Protein AF-A0AAN6K713-F1 (afdb_monomer_lite)

Structure (mmCIF, N/CA/C/O backbone):
data_AF-A0AAN6K713-F1
#
_entry.id   AF-A0AAN6K713-F1
#
loop_
_atom_site.group_PDB
_atom_site.id
_atom_site.type_symbol
_atom_site.label_atom_id
_atom_site.label_alt_id
_atom_site.label_comp_id
_atom_site.label_asym_id
_atom_site.label_entity_id
_atom_site.label_seq_id
_atom_site.pdbx_PDB_ins_code
_atom_site.Cartn_x
_atom_site.Cartn_y
_atom_site.Cartn_z
_atom_site.occupancy
_atom_site.B_iso_or_equiv
_atom_site.auth_seq_id
_atom_site.auth_comp_id
_atom_site.auth_asym_id
_atom_site.auth_atom_id
_atom_site.pdbx_PDB_model_num
ATOM 1 N N . MET A 1 1 ? -9.086 12.711 4.370 1.00 82.81 1 MET A N 1
ATOM 2 C CA . MET A 1 1 ? -7.730 12.236 4.736 1.00 82.81 1 MET A CA 1
ATOM 3 C C . MET A 1 1 ? -6.838 13.451 4.981 1.00 82.81 1 MET A C 1
ATOM 5 O O . MET A 1 1 ? -7.309 14.563 4.762 1.00 82.81 1 MET A O 1
ATOM 9 N N . GLY A 1 2 ? -5.623 13.275 5.504 1.00 81.38 2 GLY A N 1
ATOM 10 C CA . GLY A 1 2 ? -4.656 14.361 5.709 1.00 81.38 2 GLY A CA 1
ATOM 11 C C . GLY A 1 2 ? -3.769 14.139 6.936 1.00 81.38 2 GLY A C 1
ATOM 12 O O . GLY A 1 2 ? -3.844 13.099 7.585 1.00 81.38 2 GLY A O 1
ATOM 13 N N . ARG A 1 3 ? -2.978 15.147 7.320 1.00 83.62 3 ARG A N 1
ATOM 14 C CA . ARG A 1 3 ? -2.004 15.068 8.438 1.00 83.62 3 ARG A CA 1
ATOM 15 C C . ARG A 1 3 ? -2.607 14.759 9.813 1.00 83.62 3 ARG A C 1
ATOM 17 O O . ARG A 1 3 ? -1.909 14.431 10.761 1.00 83.62 3 ARG A O 1
ATOM 24 N N . ARG A 1 4 ? -3.930 14.884 9.956 1.00 85.12 4 ARG A N 1
ATOM 25 C CA . ARG A 1 4 ? -4.652 14.552 11.196 1.00 85.12 4 ARG A CA 1
ATOM 26 C C . ARG A 1 4 ? -5.069 13.080 11.269 1.00 85.12 4 ARG A C 1
ATOM 28 O O . ARG A 1 4 ? -5.772 12.733 12.214 1.00 85.12 4 ARG A O 1
ATOM 35 N N . GLY A 1 5 ? -4.663 12.248 10.313 1.00 87.75 5 GLY A N 1
ATOM 36 C CA . GLY A 1 5 ? -5.057 10.846 10.197 1.00 87.75 5 GLY A CA 1
ATOM 37 C C . GLY A 1 5 ? -6.202 10.621 9.211 1.00 87.75 5 GLY A C 1
ATOM 38 O O . GLY A 1 5 ? -6.632 11.522 8.480 1.00 87.75 5 GLY A O 1
ATOM 39 N N . ILE A 1 6 ? -6.707 9.391 9.204 1.00 91.19 6 ILE A N 1
ATOM 40 C CA . ILE A 1 6 ? -7.795 8.958 8.330 1.00 91.19 6 ILE A CA 1
ATOM 41 C C . ILE A 1 6 ? -9.109 9.025 9.103 1.00 91.19 6 ILE A C 1
ATOM 43 O O . ILE A 1 6 ? -9.284 8.368 10.124 1.00 91.19 6 ILE A O 1
ATOM 47 N N . GLN A 1 7 ? -10.033 9.850 8.623 1.00 93.56 7 GLN A N 1
ATOM 48 C CA . GLN A 1 7 ? -11.340 10.041 9.245 1.00 93.56 7 GLN A CA 1
ATOM 49 C C . GLN A 1 7 ? -12.351 9.094 8.604 1.00 93.56 7 GLN A C 1
ATOM 51 O O . GLN A 1 7 ? -12.438 9.033 7.378 1.00 93.56 7 GLN A O 1
ATOM 56 N N . PHE A 1 8 ? -13.117 8.394 9.434 1.00 94.69 8 PHE A N 1
ATOM 57 C CA . PHE A 1 8 ? -14.176 7.493 8.998 1.00 94.69 8 PHE A CA 1
ATOM 58 C C . PHE A 1 8 ? -15.534 8.106 9.303 1.00 94.69 8 PHE A C 1
ATOM 60 O O . PHE A 1 8 ? -15.768 8.594 10.411 1.00 94.69 8 PHE A O 1
ATOM 67 N N . TYR A 1 9 ? -16.434 8.035 8.329 1.00 94.62 9 TYR A N 1
ATOM 68 C CA . TYR A 1 9 ? -17.798 8.533 8.437 1.00 94.62 9 TYR A CA 1
ATOM 69 C C . TYR A 1 9 ? -18.779 7.459 7.993 1.00 94.62 9 TYR A C 1
ATOM 71 O O . TYR A 1 9 ? -18.493 6.687 7.076 1.00 94.62 9 TYR A O 1
ATOM 79 N N . ASP A 1 10 ? -19.941 7.420 8.632 1.00 94.00 10 ASP A N 1
ATOM 80 C CA . ASP A 1 10 ? -21.050 6.618 8.143 1.00 94.00 10 ASP A CA 1
ATOM 81 C C . ASP A 1 10 ? -21.662 7.281 6.904 1.00 94.00 10 ASP A C 1
ATOM 83 O O . ASP A 1 10 ? -22.006 8.462 6.914 1.00 94.00 10 ASP A O 1
ATOM 87 N N . THR A 1 11 ? -21.805 6.523 5.820 1.00 93.06 11 THR A N 1
ATOM 88 C CA . THR A 1 11 ? -22.299 7.070 4.546 1.00 93.06 11 THR A CA 1
ATOM 89 C C . THR A 1 11 ? -23.770 7.490 4.581 1.00 93.06 11 THR A C 1
ATOM 91 O O . THR A 1 11 ? -24.168 8.333 3.784 1.00 93.06 11 THR A O 1
ATOM 94 N N . GLN A 1 12 ? -24.585 6.910 5.469 1.00 95.88 12 GLN A N 1
ATOM 95 C CA . GLN A 1 12 ? -26.018 7.199 5.548 1.00 95.88 12 GLN A CA 1
ATOM 96 C C . GLN A 1 12 ? -26.297 8.365 6.495 1.00 95.88 12 GLN A C 1
ATOM 98 O O . GLN A 1 12 ? -27.067 9.260 6.153 1.00 95.88 12 GLN A O 1
ATOM 103 N N . SER A 1 13 ? -25.680 8.367 7.678 1.00 96.31 13 SER A N 1
ATOM 104 C CA . SER A 1 13 ? -25.909 9.389 8.703 1.00 96.31 13 SER A CA 1
ATOM 105 C C . SER A 1 13 ? -24.940 10.568 8.622 1.00 96.31 13 SER A C 1
ATOM 107 O O . SER A 1 13 ? -25.215 11.617 9.199 1.00 96.31 13 SER A O 1
ATOM 109 N N . SER A 1 14 ? -23.818 10.423 7.907 1.00 95.12 14 SER A N 1
ATOM 110 C CA . SER A 1 14 ? -22.684 11.362 7.933 1.00 95.12 14 SER A CA 1
ATOM 111 C C . SER A 1 14 ? -22.054 11.541 9.322 1.00 95.12 14 SER A C 1
ATOM 113 O O . SER A 1 14 ? -21.305 12.492 9.550 1.00 95.12 14 SER A O 1
ATOM 115 N N . GLU A 1 15 ? -22.331 10.640 10.269 1.00 97.12 15 GLU A N 1
ATOM 116 C CA . GLU A 1 15 ? -21.725 10.689 11.597 1.00 97.12 15 GLU A CA 1
ATOM 117 C C . GLU A 1 15 ? -20.261 10.252 11.553 1.00 97.12 15 GLU A C 1
ATOM 119 O O . GLU A 1 15 ? -19.880 9.322 10.841 1.00 97.12 15 GLU A O 1
ATOM 124 N N . SER A 1 16 ? -19.429 10.926 12.347 1.00 95.81 16 SER A N 1
ATOM 125 C CA . SER A 1 16 ? -18.024 10.562 12.517 1.00 95.81 16 SER A CA 1
ATOM 126 C C . SER A 1 16 ? -17.915 9.259 13.307 1.00 95.81 16 SER A C 1
ATOM 128 O O . SER A 1 16 ? -18.217 9.232 14.498 1.00 95.81 16 SER A O 1
ATOM 130 N N . LEU A 1 17 ? -17.396 8.211 12.671 1.00 95.38 17 LEU A N 1
ATOM 131 C CA . LEU A 1 17 ? -17.105 6.921 13.303 1.00 95.38 17 LEU A CA 1
ATOM 132 C C . LEU A 1 17 ? -15.792 6.946 14.095 1.00 95.38 17 LEU A C 1
ATOM 134 O O . LEU A 1 17 ? -15.606 6.149 15.010 1.00 95.38 17 LEU A O 1
ATOM 138 N N . GLY A 1 18 ? -14.885 7.864 13.755 1.00 95.06 18 GLY A N 1
ATOM 139 C CA . GLY A 1 18 ? -13.625 8.059 14.462 1.00 95.06 18 GLY A CA 1
ATOM 140 C C . GLY A 1 18 ? -12.486 8.463 13.535 1.00 95.06 18 GLY A C 1
ATOM 141 O O . GLY A 1 18 ? -12.680 8.738 12.348 1.00 95.06 18 GLY A O 1
ATOM 142 N N . ILE A 1 19 ? -11.282 8.517 14.102 1.00 93.19 19 ILE A N 1
ATOM 143 C CA . ILE A 1 19 ? -10.062 8.854 13.374 1.00 93.19 19 ILE A CA 1
ATOM 144 C C . ILE A 1 19 ? -9.049 7.750 13.617 1.00 93.19 19 ILE A C 1
ATOM 146 O O . ILE A 1 19 ? -8.644 7.521 14.755 1.00 93.19 19 ILE A O 1
ATOM 150 N N . LEU A 1 20 ? -8.621 7.111 12.540 1.00 91.62 20 LEU A N 1
ATOM 151 C CA . LEU A 1 20 ? -7.523 6.172 12.560 1.00 91.62 20 LEU A CA 1
ATOM 152 C C . LEU A 1 20 ? -6.210 6.940 12.377 1.00 91.62 20 LEU A C 1
ATOM 154 O O . LEU A 1 20 ? -6.060 7.754 11.459 1.00 91.62 20 LEU A O 1
ATOM 158 N N . LYS A 1 21 ? -5.259 6.687 13.273 1.00 88.31 21 LYS A N 1
ATOM 159 C CA . LYS A 1 21 ? -3.918 7.264 13.238 1.00 88.31 21 LYS A CA 1
ATOM 160 C C . LYS A 1 21 ? -2.912 6.153 13.494 1.00 88.31 21 LYS A C 1
ATOM 162 O O . LYS A 1 21 ? -2.987 5.554 14.562 1.00 88.31 21 LYS A O 1
ATOM 167 N N . PRO A 1 22 ? -1.978 5.901 12.570 1.00 86.12 22 PRO A N 1
ATOM 168 C CA . PRO A 1 22 ? -0.873 4.999 12.853 1.00 86.12 22 PRO A CA 1
ATOM 169 C C . PRO A 1 22 ? -0.053 5.560 14.018 1.00 86.12 22 P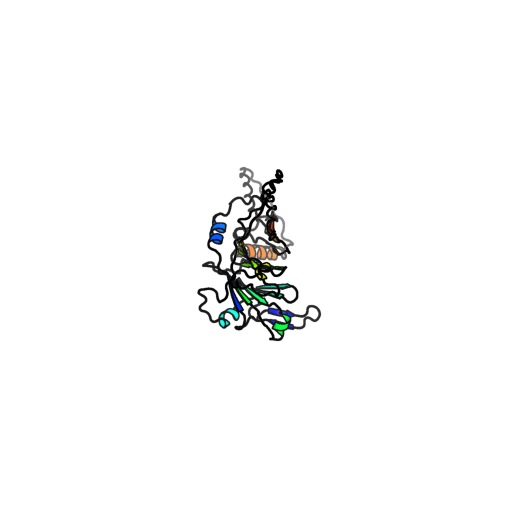RO A C 1
ATOM 171 O O . PRO A 1 22 ? 0.453 6.680 13.934 1.00 86.12 22 PRO A O 1
ATOM 174 N N . GLY A 1 23 ? 0.001 4.825 15.126 1.00 83.31 23 GLY A N 1
ATOM 175 C CA . GLY A 1 23 ? 0.790 5.182 16.299 1.00 83.31 23 GLY A CA 1
ATOM 176 C C . GLY A 1 23 ? 2.146 4.476 16.341 1.00 83.31 23 GLY A C 1
ATOM 177 O O . GLY A 1 23 ? 2.533 3.744 15.430 1.00 83.31 23 GLY A O 1
ATOM 178 N N . ALA A 1 24 ? 2.884 4.687 17.432 1.00 81.62 24 ALA A N 1
ATOM 179 C CA . ALA A 1 24 ? 4.206 4.089 17.643 1.00 81.62 24 ALA A CA 1
ATOM 180 C C . ALA A 1 24 ? 4.159 2.558 17.835 1.00 81.62 24 ALA A C 1
ATOM 182 O O . ALA A 1 24 ? 5.176 1.882 17.710 1.00 81.62 24 ALA A O 1
ATOM 183 N N . GLU A 1 25 ? 2.984 2.017 18.148 1.00 84.75 25 GLU A N 1
ATOM 184 C CA . GLU A 1 25 ? 2.698 0.598 18.355 1.00 84.75 25 GLU A CA 1
ATOM 185 C C . GLU A 1 25 ? 2.591 -0.221 17.058 1.00 84.75 25 GLU A C 1
ATOM 187 O O . GLU A 1 25 ? 2.584 -1.454 17.099 1.00 84.75 25 GLU A O 1
ATOM 192 N N . VAL A 1 26 ? 2.524 0.448 15.905 1.00 90.75 26 VAL A N 1
ATOM 193 C CA . VAL A 1 26 ? 2.376 -0.192 14.596 1.00 90.75 26 VAL A CA 1
ATOM 194 C C . VAL A 1 26 ? 3.653 -0.951 14.228 1.00 90.75 26 VAL A C 1
ATOM 196 O O . VAL A 1 26 ? 4.768 -0.438 14.337 1.00 90.75 26 VAL A O 1
ATOM 199 N N . SER A 1 27 ? 3.501 -2.190 13.752 1.00 92.81 27 SER A N 1
ATOM 200 C CA . SER A 1 27 ? 4.642 -2.995 13.308 1.00 92.81 27 SER A CA 1
ATOM 201 C C . SER A 1 27 ? 5.284 -2.373 12.071 1.00 92.81 27 SER A C 1
ATOM 203 O O . SER A 1 27 ? 4.617 -2.170 11.062 1.00 92.81 27 SER A O 1
ATOM 205 N N . GLN A 1 28 ? 6.584 -2.108 12.122 1.00 92.38 28 GLN A N 1
ATOM 206 C CA . GLN A 1 28 ? 7.299 -1.499 11.004 1.00 92.38 28 GLN A CA 1
ATOM 207 C C . GLN A 1 28 ? 7.910 -2.547 10.082 1.00 92.38 28 GLN A C 1
ATOM 209 O O . GLN A 1 28 ? 8.463 -3.555 10.533 1.00 92.38 28 GLN A O 1
ATOM 214 N N . TYR A 1 29 ? 7.832 -2.261 8.792 1.00 94.69 29 TYR A N 1
ATOM 215 C CA . TYR A 1 29 ? 8.417 -3.029 7.715 1.00 94.69 29 TYR A CA 1
ATOM 216 C C . TYR A 1 29 ? 8.972 -2.091 6.651 1.00 94.69 29 TYR A C 1
ATOM 218 O O . TYR A 1 29 ? 8.574 -0.927 6.539 1.00 94.69 29 TYR A O 1
ATOM 226 N N . HIS A 1 30 ? 9.846 -2.632 5.815 1.00 94.19 30 HIS A N 1
ATOM 227 C CA . HIS A 1 30 ? 10.350 -1.931 4.654 1.00 94.19 30 HIS A CA 1
ATOM 228 C C . HIS A 1 30 ? 10.555 -2.857 3.457 1.00 94.19 30 HIS A C 1
ATOM 230 O O . HIS A 1 30 ? 10.675 -4.077 3.589 1.00 94.19 30 HIS A O 1
ATOM 236 N N . ILE A 1 31 ? 10.602 -2.251 2.279 1.00 93.19 31 ILE A N 1
ATOM 237 C CA . ILE A 1 31 ? 10.916 -2.888 1.006 1.00 93.19 31 ILE A CA 1
ATOM 238 C C . ILE A 1 31 ? 12.136 -2.170 0.450 1.00 93.19 31 ILE A C 1
ATOM 240 O O . ILE A 1 31 ? 12.088 -0.961 0.246 1.00 93.19 31 ILE A O 1
ATOM 244 N N . LEU A 1 32 ? 13.213 -2.909 0.194 1.00 91.06 32 LEU A N 1
ATOM 245 C CA . LEU A 1 32 ? 14.330 -2.391 -0.592 1.00 91.06 32 LEU A CA 1
ATOM 246 C C . LEU A 1 32 ? 14.066 -2.689 -2.060 1.00 91.06 32 LEU A C 1
ATOM 248 O O . LEU A 1 32 ? 13.687 -3.815 -2.403 1.00 91.06 32 LEU A O 1
ATOM 252 N N . LEU A 1 33 ? 14.270 -1.693 -2.918 1.00 82.94 33 LEU A N 1
ATOM 253 C CA . LEU A 1 33 ? 14.187 -1.907 -4.351 1.00 82.94 33 LEU A CA 1
ATOM 254 C C . LEU A 1 33 ? 15.363 -2.807 -4.782 1.00 82.94 33 LEU A C 1
ATOM 256 O O . LEU A 1 33 ? 16.513 -2.459 -4.515 1.00 82.94 33 LEU A O 1
ATOM 260 N N . PRO A 1 34 ? 15.121 -3.967 -5.418 1.00 77.56 34 PRO A N 1
ATOM 261 C CA . PRO A 1 34 ? 16.207 -4.860 -5.816 1.00 77.56 34 PRO A CA 1
ATOM 262 C C . PRO A 1 34 ? 17.123 -4.217 -6.863 1.00 77.56 34 PRO A C 1
ATOM 264 O O . PRO A 1 34 ? 16.641 -3.539 -7.767 1.00 77.56 34 PRO A O 1
ATOM 267 N N . ASP A 1 35 ? 18.422 -4.527 -6.842 1.00 77.50 35 ASP A N 1
ATOM 268 C CA . ASP A 1 35 ? 19.370 -4.050 -7.868 1.00 77.50 35 ASP A CA 1
ATOM 269 C C . ASP A 1 35 ? 18.936 -4.441 -9.291 1.00 77.50 35 ASP A C 1
ATOM 271 O O . ASP A 1 35 ? 19.093 -3.677 -10.244 1.00 77.50 35 ASP A O 1
ATOM 275 N N . SER A 1 36 ? 18.322 -5.621 -9.442 1.00 71.12 36 SER A N 1
ATOM 276 C CA . SER A 1 36 ? 17.769 -6.086 -10.719 1.00 71.12 36 SER A CA 1
ATOM 277 C C . SER A 1 36 ? 16.678 -5.164 -11.255 1.00 71.12 36 SER A C 1
ATOM 279 O O . SER A 1 36 ? 16.509 -5.050 -12.462 1.00 71.12 36 SER A O 1
ATOM 281 N N . ALA A 1 37 ? 15.952 -4.481 -10.374 1.00 69.56 37 ALA A N 1
ATOM 282 C CA . ALA A 1 37 ? 14.909 -3.538 -10.737 1.00 69.56 37 ALA A CA 1
ATOM 283 C C . ALA A 1 37 ? 15.507 -2.329 -11.490 1.00 69.56 37 ALA A C 1
ATOM 285 O O . ALA A 1 37 ? 14.970 -1.892 -12.510 1.00 69.56 37 ALA A O 1
ATOM 286 N N . LEU A 1 38 ? 16.684 -1.855 -11.068 1.00 69.38 38 LEU A N 1
ATOM 287 C CA . LEU A 1 38 ? 17.407 -0.786 -11.763 1.00 69.38 38 LEU A CA 1
ATOM 288 C C . LEU A 1 38 ? 17.836 -1.205 -13.175 1.00 69.38 38 LEU A C 1
ATOM 290 O O . LEU A 1 38 ? 17.774 -0.392 -14.095 1.00 69.38 38 LEU A O 1
ATOM 294 N N . ALA A 1 39 ? 18.205 -2.474 -13.371 1.00 68.62 39 ALA A N 1
ATOM 295 C CA . ALA A 1 39 ? 18.527 -2.998 -14.697 1.00 68.62 39 ALA A CA 1
ATOM 296 C C . ALA A 1 39 ? 17.303 -2.989 -15.634 1.00 68.62 39 ALA A C 1
ATOM 298 O O . ALA A 1 39 ? 17.435 -2.603 -16.793 1.00 68.62 39 ALA A O 1
ATOM 299 N N . VAL A 1 40 ? 16.103 -3.314 -15.130 1.00 68.31 40 VAL A N 1
ATOM 300 C CA . VAL A 1 40 ? 14.859 -3.258 -15.930 1.00 68.31 40 VAL A CA 1
ATOM 301 C C . VAL A 1 40 ? 14.529 -1.823 -16.366 1.00 68.31 40 VAL A C 1
ATOM 303 O O . VAL A 1 40 ? 14.023 -1.613 -17.467 1.00 68.31 40 VAL A O 1
ATOM 306 N N . LEU A 1 41 ? 14.832 -0.815 -15.539 1.00 66.31 41 LEU A N 1
ATOM 307 C CA . LEU A 1 41 ? 14.674 0.592 -15.934 1.00 66.31 41 LEU A CA 1
ATOM 308 C C . LEU A 1 41 ? 15.667 1.017 -17.024 1.00 66.31 41 LEU A C 1
ATOM 310 O O . LEU A 1 41 ? 15.323 1.851 -17.862 1.00 66.31 41 LEU A O 1
ATOM 314 N N . GLN A 1 42 ? 16.885 0.470 -17.010 1.00 64.56 42 GLN A N 1
ATOM 315 C CA . GLN A 1 42 ? 17.937 0.795 -17.977 1.00 64.56 42 GLN A CA 1
ATOM 316 C C . GLN A 1 42 ? 17.732 0.107 -19.330 1.00 64.56 42 GLN A C 1
ATOM 318 O O . GLN A 1 42 ? 18.011 0.714 -20.360 1.00 64.56 42 GLN A O 1
ATOM 323 N N . ASP A 1 43 ? 17.197 -1.115 -19.342 1.00 60.50 43 ASP A N 1
ATOM 324 C CA . ASP A 1 43 ? 16.928 -1.893 -20.561 1.00 60.50 43 ASP A CA 1
ATOM 325 C C . ASP A 1 43 ? 15.588 -1.529 -21.227 1.00 60.50 43 ASP A C 1
ATOM 327 O O . ASP A 1 43 ? 14.972 -2.321 -21.939 1.00 60.50 43 ASP A O 1
ATOM 331 N N . ARG A 1 44 ? 15.075 -0.322 -20.964 1.00 58.41 44 ARG A N 1
ATOM 332 C CA . ARG A 1 44 ? 13.754 0.096 -21.433 1.00 58.41 44 ARG A CA 1
ATOM 333 C C . ARG A 1 44 ? 13.764 0.190 -22.965 1.00 58.41 44 ARG A C 1
ATOM 335 O O . ARG A 1 44 ? 14.410 1.093 -23.502 1.00 58.41 44 ARG A O 1
ATOM 342 N N . PRO A 1 45 ? 13.023 -0.673 -23.686 1.00 53.34 45 PRO A N 1
ATOM 343 C CA . PRO A 1 45 ? 12.960 -0.586 -25.135 1.00 53.34 45 PRO A CA 1
ATOM 344 C C . PRO A 1 45 ? 12.313 0.744 -25.513 1.00 53.34 45 PRO A C 1
ATOM 346 O O . PRO A 1 45 ? 11.222 1.064 -25.036 1.00 53.34 45 PRO A O 1
ATOM 349 N N . THR A 1 46 ? 12.970 1.516 -26.377 1.00 55.44 46 THR A N 1
ATOM 350 C CA . THR A 1 46 ? 12.408 2.747 -26.953 1.00 55.44 46 THR A CA 1
ATOM 351 C C . THR A 1 46 ? 11.147 2.481 -27.777 1.00 55.44 46 THR A C 1
ATOM 353 O O . THR A 1 46 ? 10.317 3.376 -27.915 1.00 55.44 46 THR A O 1
ATOM 356 N N . ASP A 1 47 ? 10.961 1.243 -28.243 1.00 54.25 47 ASP A N 1
ATOM 357 C CA . ASP A 1 47 ? 9.779 0.800 -28.972 1.00 54.25 47 ASP A CA 1
ATOM 358 C C . ASP A 1 47 ? 8.877 -0.062 -28.081 1.00 54.25 47 ASP A C 1
ATOM 360 O O . ASP A 1 47 ? 9.051 -1.274 -27.929 1.00 54.25 47 ASP A O 1
ATOM 364 N N . PHE A 1 48 ? 7.859 0.570 -27.499 1.00 56.12 48 PHE A N 1
ATOM 365 C CA . PHE A 1 48 ? 6.724 -0.144 -26.925 1.00 56.12 48 PHE A CA 1
ATOM 366 C C . PHE A 1 48 ? 5.815 -0.630 -28.060 1.00 56.12 48 PHE A C 1
ATOM 368 O O . PHE A 1 48 ? 4.788 -0.010 -28.341 1.00 56.12 48 PHE A O 1
ATOM 375 N N . SER A 1 49 ? 6.172 -1.737 -28.722 1.00 52.81 49 SER A N 1
ATOM 376 C CA . SER A 1 49 ? 5.200 -2.436 -29.564 1.00 52.81 49 SER A CA 1
ATOM 377 C C . SER A 1 49 ? 4.047 -2.911 -28.670 1.00 52.81 49 SER A C 1
ATOM 379 O O . SER A 1 49 ? 4.230 -3.631 -27.685 1.00 52.81 49 SER A O 1
ATOM 381 N N . SER A 1 50 ? 2.854 -2.387 -28.944 1.00 54.25 50 SER A N 1
ATOM 382 C CA . SER A 1 50 ? 1.607 -2.772 -28.290 1.00 54.25 50 SER A CA 1
ATOM 383 C C . SER A 1 50 ? 0.730 -3.461 -29.333 1.00 54.25 50 SER A C 1
ATOM 385 O O . SER A 1 50 ? 0.522 -2.865 -30.396 1.00 54.25 50 SER A O 1
ATOM 387 N N . PRO A 1 51 ? 0.184 -4.657 -29.051 1.00 57.03 51 PRO A N 1
ATOM 388 C CA . PRO A 1 51 ? 0.397 -5.481 -27.854 1.00 57.03 51 PRO A CA 1
ATOM 389 C C . PRO A 1 51 ? 1.760 -6.210 -27.867 1.00 57.03 51 PRO A C 1
ATOM 391 O O . PRO A 1 51 ? 2.365 -6.347 -28.927 1.00 57.03 51 PRO A O 1
ATOM 394 N N . PRO A 1 52 ? 2.265 -6.681 -26.709 1.00 59.69 52 PRO A N 1
ATOM 395 C CA . PRO A 1 52 ? 3.399 -7.601 -26.688 1.00 59.69 52 PRO A CA 1
ATOM 396 C C . PRO A 1 52 ? 3.041 -8.897 -27.431 1.00 59.69 52 PRO A C 1
ATOM 398 O O . PRO A 1 52 ? 1.988 -9.475 -27.171 1.00 59.69 52 PRO A O 1
ATOM 401 N N . ASP A 1 53 ? 3.924 -9.347 -28.326 1.00 61.66 53 ASP A N 1
ATOM 402 C CA . ASP A 1 53 ? 3.692 -10.541 -29.155 1.00 61.66 53 ASP A CA 1
ATOM 403 C C . ASP A 1 53 ? 3.668 -11.846 -28.335 1.00 61.66 53 ASP A C 1
ATOM 405 O O . ASP A 1 53 ? 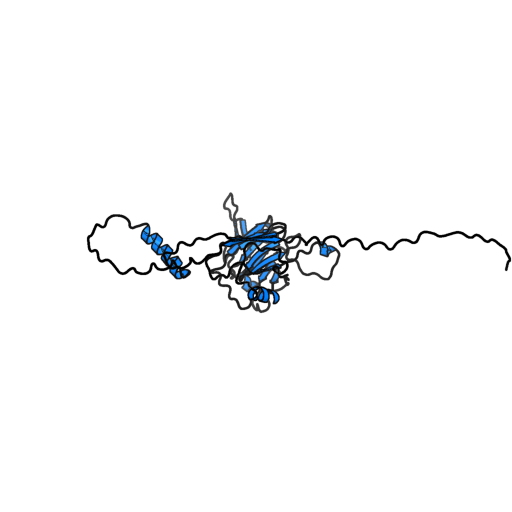2.991 -12.800 -28.715 1.00 61.66 53 ASP A O 1
ATOM 409 N N . GLU A 1 54 ? 4.359 -11.884 -27.188 1.00 69.00 54 GLU A N 1
ATOM 410 C CA . GLU A 1 54 ? 4.460 -13.059 -26.314 1.00 69.00 54 GLU A CA 1
ATOM 411 C C . GLU A 1 54 ? 4.416 -12.674 -24.818 1.00 69.00 54 GLU A C 1
ATOM 413 O O . GLU A 1 54 ? 4.856 -11.573 -24.449 1.00 69.00 54 GLU A O 1
ATOM 418 N N . PRO A 1 55 ? 3.904 -13.563 -23.937 1.00 69.25 55 PRO A N 1
ATOM 419 C CA . PRO A 1 55 ? 4.054 -13.434 -22.489 1.00 69.25 55 PRO A CA 1
ATOM 420 C C . PRO A 1 55 ? 5.527 -13.273 -22.108 1.00 69.25 55 PRO A C 1
ATOM 422 O O . PRO A 1 55 ? 6.395 -13.938 -22.666 1.00 69.25 55 PRO A O 1
ATOM 425 N N . ARG A 1 56 ? 5.811 -12.389 -21.151 1.00 70.88 56 ARG A N 1
ATOM 426 C CA . ARG A 1 56 ? 7.177 -12.127 -20.690 1.00 70.88 56 ARG A CA 1
ATOM 427 C C . ARG A 1 56 ? 7.303 -12.436 -19.208 1.00 70.88 56 ARG A C 1
ATOM 429 O O . ARG A 1 56 ? 6.602 -11.829 -18.400 1.00 70.88 56 ARG A O 1
ATOM 436 N N . ASP A 1 57 ? 8.221 -13.334 -18.871 1.00 69.94 57 ASP A N 1
ATOM 437 C CA . ASP A 1 57 ? 8.466 -13.770 -17.492 1.00 69.94 57 ASP A CA 1
ATOM 438 C C . ASP A 1 57 ? 9.435 -12.841 -16.729 1.00 69.94 57 ASP A C 1
ATOM 440 O O . ASP A 1 57 ? 9.575 -12.942 -15.514 1.00 69.94 57 ASP A O 1
ATOM 444 N N . ASP A 1 58 ? 10.091 -11.905 -17.419 1.00 69.81 58 ASP A N 1
ATOM 445 C CA . ASP A 1 58 ? 11.165 -11.049 -16.892 1.00 69.81 58 ASP A CA 1
ATOM 446 C C . ASP A 1 58 ? 10.689 -9.693 -16.341 1.00 69.81 58 ASP A C 1
ATOM 448 O O . ASP A 1 58 ? 11.492 -8.879 -15.887 1.00 69.81 58 ASP A O 1
ATOM 452 N N . ARG A 1 59 ? 9.378 -9.426 -16.368 1.00 76.88 59 ARG A N 1
ATOM 453 C CA . ARG A 1 59 ? 8.827 -8.114 -15.988 1.00 76.88 59 ARG A CA 1
ATOM 454 C C . ARG A 1 59 ? 8.490 -7.969 -14.512 1.00 76.88 59 ARG A C 1
ATOM 456 O O . ARG A 1 59 ? 8.367 -6.840 -14.043 1.00 76.88 59 ARG A O 1
ATOM 463 N N . LEU A 1 60 ? 8.309 -9.081 -13.804 1.00 85.00 60 LEU A N 1
ATOM 464 C CA . LEU A 1 60 ? 8.034 -9.089 -12.372 1.00 85.00 60 LEU A CA 1
ATOM 465 C C . LEU A 1 60 ? 9.332 -9.334 -11.613 1.00 85.00 60 LEU A C 1
ATOM 467 O O . LEU A 1 60 ? 9.933 -10.400 -11.707 1.00 85.00 60 LEU A O 1
ATOM 471 N N . VAL A 1 61 ? 9.738 -8.354 -10.818 1.00 88.19 61 VAL A N 1
ATOM 472 C CA . VAL A 1 61 ? 10.884 -8.460 -9.924 1.00 88.19 61 VAL A CA 1
ATOM 473 C C . VAL A 1 61 ? 10.384 -8.962 -8.569 1.00 88.19 61 VAL A C 1
ATOM 475 O O . VAL A 1 61 ? 9.562 -8.285 -7.952 1.00 88.19 61 VAL A O 1
ATOM 478 N N . PRO A 1 62 ? 10.830 -10.129 -8.075 1.00 89.94 62 PRO A N 1
ATOM 479 C CA . PRO A 1 62 ? 10.471 -10.588 -6.738 1.00 89.94 62 PRO A CA 1
ATOM 480 C C . PRO A 1 62 ? 10.886 -9.577 -5.665 1.00 89.94 62 PRO A C 1
ATOM 482 O O . PRO A 1 62 ? 11.988 -9.033 -5.707 1.00 89.94 62 PRO A O 1
ATOM 485 N N . LEU A 1 63 ? 10.015 -9.361 -4.680 1.00 90.19 63 LEU A N 1
ATOM 486 C CA . LEU A 1 63 ? 10.268 -8.472 -3.551 1.00 90.19 63 LEU A CA 1
ATOM 487 C C . LEU A 1 63 ? 10.279 -9.228 -2.232 1.00 90.19 63 LEU A C 1
ATOM 489 O O . LEU A 1 63 ? 9.526 -10.181 -2.026 1.00 90.19 63 LEU A O 1
ATOM 493 N N . THR A 1 64 ? 11.083 -8.720 -1.303 1.00 91.00 64 THR A N 1
ATOM 494 C CA . THR A 1 64 ? 11.059 -9.140 0.097 1.00 91.00 64 THR A CA 1
ATOM 495 C C . THR A 1 64 ? 10.604 -7.975 0.959 1.00 91.00 64 THR A C 1
ATOM 497 O O . THR A 1 64 ? 11.218 -6.910 0.936 1.00 91.00 64 THR A O 1
ATOM 500 N N . VAL A 1 65 ? 9.547 -8.192 1.741 1.00 93.12 65 VAL A N 1
ATOM 501 C CA . VAL A 1 65 ? 9.144 -7.266 2.801 1.00 93.12 65 VAL A CA 1
ATOM 502 C C . VAL A 1 65 ? 9.913 -7.642 4.061 1.00 93.12 65 VAL A C 1
ATOM 504 O O . VAL A 1 65 ? 9.787 -8.756 4.575 1.00 93.12 65 VAL A O 1
ATOM 507 N N . MET A 1 66 ? 10.751 -6.733 4.538 1.00 93.06 66 MET A N 1
ATOM 508 C CA . MET A 1 66 ? 11.624 -6.947 5.686 1.00 93.06 66 MET A CA 1
ATOM 509 C C . MET A 1 66 ? 11.046 -6.287 6.931 1.00 93.06 66 MET A C 1
ATOM 511 O O . MET A 1 66 ? 10.432 -5.229 6.856 1.00 93.06 66 MET A O 1
ATOM 515 N N . ALA A 1 67 ? 11.222 -6.926 8.086 1.00 92.56 67 ALA A N 1
ATOM 516 C CA . ALA A 1 67 ? 10.779 -6.374 9.360 1.00 92.56 67 ALA A CA 1
ATOM 517 C C . ALA A 1 67 ? 11.747 -5.294 9.862 1.00 92.56 67 ALA A C 1
ATOM 519 O O . ALA A 1 67 ? 12.964 -5.439 9.743 1.00 92.56 67 ALA A O 1
ATOM 520 N N . GLY A 1 68 ? 11.194 -4.260 10.491 1.00 90.88 68 GLY A N 1
ATOM 521 C CA . GLY A 1 68 ? 11.931 -3.127 11.038 1.00 90.88 68 GLY A CA 1
ATOM 522 C C . GLY A 1 68 ? 11.870 -1.874 10.156 1.00 90.88 68 GLY A C 1
ATOM 523 O O . GLY A 1 68 ? 11.329 -1.920 9.047 1.00 90.88 68 GLY A O 1
ATOM 524 N N . PRO A 1 69 ? 12.411 -0.752 10.660 1.00 89.88 69 PRO A N 1
ATOM 525 C CA . PRO A 1 69 ? 12.458 0.513 9.933 1.00 89.88 69 PRO A CA 1
ATOM 526 C C . PRO A 1 69 ? 13.332 0.412 8.680 1.00 89.88 69 PRO A C 1
ATOM 528 O O . PRO A 1 69 ? 14.188 -0.471 8.575 1.00 89.88 69 PRO A O 1
ATOM 531 N N . LEU A 1 70 ? 13.127 1.342 7.746 1.00 87.62 70 LEU A N 1
ATOM 532 C CA . LEU A 1 70 ? 13.976 1.474 6.568 1.00 87.62 70 LEU A CA 1
ATOM 533 C C . LEU A 1 70 ? 15.422 1.810 7.005 1.00 87.62 70 LEU A C 1
ATOM 535 O O . LEU A 1 70 ? 15.608 2.653 7.886 1.00 87.62 70 LEU A O 1
ATOM 539 N N . PRO A 1 71 ? 16.464 1.177 6.436 1.00 85.19 71 PRO A N 1
ATOM 540 C CA . PRO A 1 71 ? 17.845 1.500 6.778 1.00 85.19 71 PRO A CA 1
ATOM 541 C C . PRO A 1 71 ? 18.153 2.985 6.546 1.00 85.19 71 PRO A C 1
ATOM 543 O O . PRO A 1 71 ? 17.914 3.508 5.464 1.00 85.19 71 PRO A O 1
ATOM 546 N N . GLY A 1 72 ? 18.710 3.659 7.553 1.00 81.94 72 GLY A N 1
ATOM 547 C CA . GLY A 1 72 ? 19.038 5.087 7.477 1.00 81.94 72 GLY A CA 1
ATOM 548 C C . GLY A 1 72 ? 17.962 6.029 8.027 1.00 81.94 72 GLY A C 1
ATOM 549 O O . GLY A 1 72 ? 18.288 7.190 8.281 1.00 81.94 72 GLY A O 1
ATOM 550 N N . ASP A 1 73 ? 16.747 5.541 8.311 1.00 76.81 73 ASP A N 1
ATOM 551 C CA . ASP A 1 73 ? 15.785 6.273 9.145 1.00 76.81 73 ASP A CA 1
ATOM 552 C C . ASP A 1 73 ? 16.333 6.329 10.581 1.00 76.81 73 ASP A C 1
ATOM 554 O O . ASP A 1 73 ? 16.213 5.385 11.364 1.00 76.81 73 ASP A O 1
ATOM 558 N N . ASN A 1 74 ? 16.980 7.444 10.923 1.00 64.50 74 ASN A N 1
ATOM 559 C CA . ASN A 1 74 ? 17.419 7.739 12.293 1.00 64.50 74 ASN A CA 1
ATOM 560 C C . ASN A 1 74 ? 16.277 8.277 13.168 1.00 64.50 74 ASN A C 1
ATOM 562 O O . ASN A 1 74 ? 16.465 8.501 14.367 1.00 64.50 74 ASN A O 1
ATOM 566 N N . ASP A 1 75 ? 15.109 8.512 12.574 1.00 61.25 75 ASP A N 1
ATOM 567 C CA . ASP A 1 75 ? 13.973 9.098 13.260 1.00 61.25 75 ASP A CA 1
ATOM 568 C C . ASP A 1 75 ? 13.297 8.080 14.176 1.00 61.25 75 ASP A C 1
ATOM 570 O O . ASP A 1 75 ? 13.099 6.908 13.847 1.00 61.25 75 ASP A O 1
ATOM 574 N N . SER A 1 76 ? 12.907 8.544 15.363 1.00 60.50 76 SER A N 1
ATOM 575 C CA . SER A 1 76 ? 12.073 7.744 16.255 1.00 60.50 76 SER A CA 1
ATOM 576 C C . SER A 1 76 ? 10.775 7.364 15.538 1.00 60.50 76 SER A C 1
ATOM 578 O O . SER A 1 76 ? 10.168 8.221 14.894 1.00 60.50 76 SER A O 1
ATOM 580 N N . ALA A 1 77 ? 10.317 6.120 15.710 1.00 58.75 77 ALA A N 1
ATOM 581 C CA . ALA A 1 77 ? 9.057 5.618 15.155 1.00 58.75 77 ALA A CA 1
ATOM 582 C C . ALA A 1 77 ? 7.894 6.617 15.291 1.00 58.75 77 ALA A C 1
ATOM 584 O O . ALA A 1 77 ? 7.127 6.801 14.360 1.00 58.75 77 ALA A O 1
ATOM 585 N N . THR A 1 78 ? 7.806 7.324 16.418 1.00 57.25 78 THR A N 1
ATOM 586 C CA . THR A 1 78 ? 6.764 8.320 16.693 1.00 57.25 78 THR A CA 1
ATOM 587 C C . THR A 1 78 ? 6.838 9.559 15.793 1.00 57.25 78 THR A C 1
ATOM 589 O O . THR A 1 78 ? 5.806 10.050 15.349 1.00 57.25 78 THR A O 1
ATOM 592 N N . ALA A 1 79 ? 8.042 10.056 15.495 1.00 58.94 79 ALA A N 1
ATOM 593 C CA . ALA A 1 79 ? 8.240 11.242 14.655 1.00 58.94 79 ALA A CA 1
ATOM 594 C C . ALA A 1 79 ? 7.893 10.974 13.184 1.00 58.94 79 ALA A C 1
ATOM 596 O O . ALA A 1 79 ? 7.441 11.874 12.481 1.00 58.94 79 ALA A O 1
ATOM 597 N N . ILE A 1 80 ? 8.051 9.722 12.748 1.00 63.00 80 ILE A N 1
ATOM 598 C CA . ILE A 1 80 ? 7.735 9.289 11.387 1.00 63.00 80 ILE A CA 1
ATOM 599 C C . ILE A 1 80 ? 6.242 9.488 11.077 1.00 63.00 80 ILE A C 1
ATOM 601 O O . ILE A 1 80 ? 5.895 9.850 9.959 1.00 63.00 80 ILE A O 1
ATOM 605 N N . PHE A 1 81 ? 5.349 9.289 12.051 1.00 68.00 81 PHE A N 1
ATOM 606 C CA . PHE A 1 81 ? 3.909 9.219 11.779 1.00 68.00 81 PHE A CA 1
ATOM 607 C C . PHE A 1 81 ? 3.162 10.552 11.901 1.00 68.00 81 PHE A C 1
ATOM 609 O O . PHE A 1 81 ? 2.132 10.734 11.255 1.00 68.00 81 PHE A O 1
ATOM 616 N N . GLU A 1 82 ? 3.651 11.500 12.706 1.00 68.06 82 GLU A N 1
ATOM 617 C CA . GLU A 1 82 ? 2.924 12.753 12.982 1.00 68.06 82 GLU A CA 1
ATOM 618 C C . GLU A 1 82 ? 2.927 13.749 11.808 1.00 68.06 82 GLU A C 1
ATOM 620 O O . GLU A 1 82 ? 2.106 14.669 11.776 1.00 68.06 82 GLU A O 1
ATOM 625 N N . GLY A 1 83 ? 3.828 13.569 10.838 1.00 73.00 83 GLY A N 1
ATOM 626 C CA . GLY A 1 83 ? 3.983 14.464 9.689 1.00 73.00 83 GLY A CA 1
ATOM 627 C C . GLY A 1 83 ? 3.391 13.953 8.377 1.00 73.00 83 GLY A C 1
ATOM 628 O O . GLY A 1 83 ? 3.231 14.748 7.450 1.00 73.00 83 GLY A O 1
ATOM 629 N N . GLU A 1 84 ? 3.071 12.660 8.280 1.00 82.31 84 GLU A N 1
ATOM 630 C CA . GLU A 1 84 ? 2.665 12.059 7.012 1.00 82.31 84 GLU A CA 1
ATOM 631 C C . GLU A 1 84 ? 1.248 12.470 6.598 1.00 82.31 84 GLU A C 1
ATOM 633 O O . GLU A 1 84 ? 0.287 12.461 7.375 1.00 82.31 84 GLU A O 1
ATOM 638 N N . GLU A 1 85 ? 1.113 12.832 5.326 1.00 89.81 85 GLU A N 1
ATOM 639 C CA . GLU A 1 85 ? -0.159 13.184 4.723 1.00 89.81 85 GLU A CA 1
ATOM 640 C C . GLU A 1 85 ? -0.739 11.977 3.990 1.00 89.81 85 GLU A C 1
ATOM 642 O O . GLU A 1 85 ? -0.160 11.480 3.033 1.00 89.81 85 GLU A O 1
ATOM 647 N N . TRP A 1 86 ? -1.892 11.489 4.442 1.00 90.62 86 TRP A N 1
ATOM 648 C CA . TRP A 1 86 ? -2.602 10.387 3.789 1.00 90.62 86 TRP A CA 1
ATOM 649 C C . TRP A 1 86 ? -3.298 10.879 2.523 1.00 90.62 86 TRP A C 1
ATOM 651 O O . TRP A 1 86 ? -4.161 11.757 2.609 1.00 90.62 86 TRP A O 1
ATOM 661 N N . VAL A 1 87 ? -2.943 10.299 1.378 1.00 89.19 87 VAL A N 1
ATOM 662 C CA . VAL A 1 87 ? -3.384 10.767 0.053 1.00 89.19 87 VAL A CA 1
ATOM 663 C C . VAL A 1 87 ? -4.446 9.868 -0.563 1.00 89.19 87 VAL A C 1
ATOM 665 O O . VAL A 1 87 ? -5.402 10.367 -1.149 1.00 89.19 87 VAL A O 1
ATOM 668 N N . THR A 1 88 ? -4.337 8.552 -0.378 1.00 91.00 88 THR A N 1
ATOM 669 C CA . THR A 1 88 ? -5.324 7.588 -0.872 1.00 91.00 88 THR A CA 1
ATOM 670 C C . THR A 1 88 ? -5.514 6.447 0.118 1.00 91.00 88 THR A C 1
ATOM 672 O O . THR A 1 88 ? -4.637 6.151 0.933 1.00 91.00 88 THR A O 1
ATOM 675 N N . CYS A 1 89 ? -6.689 5.827 0.091 1.00 94.62 89 CYS A N 1
ATOM 676 C CA . CYS A 1 89 ? -6.996 4.670 0.917 1.00 94.62 89 CYS A CA 1
ATOM 677 C C . CYS A 1 89 ? -8.025 3.770 0.238 1.00 94.62 89 CYS A C 1
ATOM 679 O O . CYS A 1 89 ? -8.758 4.197 -0.654 1.00 94.62 89 CYS A O 1
ATOM 681 N N . THR A 1 90 ? -8.084 2.519 0.676 1.00 94.88 90 THR A N 1
ATOM 682 C CA . THR A 1 90 ? -9.075 1.553 0.214 1.00 94.88 90 THR A CA 1
ATOM 683 C C . THR A 1 90 ? -9.496 0.618 1.343 1.00 94.88 90 THR A C 1
ATOM 685 O O . THR A 1 90 ? -8.803 0.475 2.356 1.00 94.88 90 THR A O 1
ATOM 688 N N . LEU A 1 91 ? -10.661 0.004 1.162 1.00 95.12 91 LEU A N 1
ATOM 689 C CA . LEU A 1 91 ? -11.271 -0.943 2.084 1.00 95.12 91 LEU A CA 1
ATOM 690 C C . LEU A 1 91 ? -11.572 -2.248 1.349 1.00 95.12 91 LEU A C 1
ATOM 692 O O . LEU A 1 91 ? -12.179 -2.223 0.280 1.00 95.12 91 LEU A O 1
ATOM 696 N N . ASP A 1 92 ? -11.224 -3.374 1.964 1.00 95.25 92 ASP A N 1
ATOM 697 C CA . ASP A 1 92 ? -11.655 -4.711 1.545 1.00 95.25 92 ASP A CA 1
ATOM 698 C C . ASP A 1 92 ? -12.217 -5.451 2.767 1.00 95.25 92 ASP A C 1
ATOM 700 O O . ASP A 1 92 ? -11.496 -6.015 3.591 1.00 95.25 92 ASP A O 1
ATOM 704 N N . GLY A 1 93 ? -13.533 -5.345 2.967 1.00 94.50 93 GLY A N 1
ATOM 705 C CA . GLY A 1 93 ? -14.190 -5.831 4.182 1.00 94.50 93 GLY A CA 1
ATOM 706 C C . GLY A 1 93 ? -13.710 -5.103 5.448 1.00 94.50 93 GLY A C 1
ATOM 707 O O . GLY A 1 93 ? -14.055 -3.939 5.671 1.00 94.50 93 GLY A O 1
ATOM 708 N N . ASN A 1 94 ? -12.960 -5.813 6.298 1.00 95.44 94 ASN A N 1
ATOM 709 C CA . ASN A 1 94 ? -12.376 -5.278 7.537 1.00 95.44 94 ASN A CA 1
ATOM 710 C C . ASN A 1 94 ? -10.955 -4.731 7.347 1.00 95.44 94 ASN A C 1
ATOM 712 O O . ASN A 1 94 ? -10.492 -3.963 8.193 1.00 95.44 94 ASN A O 1
ATOM 716 N N . LEU A 1 95 ? -10.296 -5.084 6.243 1.00 96.75 95 LEU A N 1
ATOM 717 C CA . LEU A 1 95 ? -8.974 -4.584 5.915 1.00 96.75 95 LEU A CA 1
ATOM 718 C C . LEU A 1 95 ? -9.085 -3.135 5.438 1.00 96.75 95 LEU A C 1
ATOM 720 O O . LEU A 1 95 ? -9.816 -2.822 4.498 1.00 96.75 95 LEU A O 1
ATOM 724 N N . PHE A 1 96 ? -8.324 -2.259 6.079 1.00 96.94 96 PHE A N 1
ATOM 725 C CA . PHE A 1 96 ? -8.047 -0.911 5.619 1.00 96.94 96 PHE A CA 1
ATOM 726 C C . PHE A 1 96 ? -6.598 -0.799 5.173 1.00 96.94 96 PHE A C 1
ATOM 728 O O . PHE A 1 96 ? -5.685 -1.257 5.863 1.00 96.94 96 PHE A O 1
ATOM 735 N N . VAL A 1 97 ? -6.390 -0.131 4.045 1.00 97.19 97 VAL A N 1
ATOM 736 C CA . VAL A 1 97 ? -5.058 0.221 3.569 1.00 97.19 97 VAL A CA 1
ATOM 737 C C . VAL A 1 97 ? -5.031 1.698 3.211 1.00 97.19 97 VAL A C 1
ATOM 739 O O . VAL A 1 97 ? -5.911 2.181 2.501 1.00 97.19 97 VAL A O 1
ATOM 742 N N . GLY A 1 98 ? -4.024 2.415 3.697 1.00 95.00 98 GLY A N 1
ATOM 743 C CA . GLY A 1 98 ? -3.765 3.812 3.370 1.00 95.00 98 GLY A CA 1
ATOM 744 C C . GLY A 1 98 ? -2.373 3.979 2.780 1.00 95.00 98 GLY A C 1
ATOM 745 O O . GLY A 1 98 ? -1.438 3.312 3.212 1.00 95.00 98 GLY A O 1
ATOM 746 N N . LEU A 1 99 ? -2.233 4.885 1.821 1.00 93.19 99 LEU A N 1
ATOM 747 C CA . LEU A 1 99 ? -0.952 5.299 1.260 1.00 93.19 99 LEU A CA 1
ATOM 748 C C . LEU A 1 99 ? -0.736 6.777 1.589 1.00 93.19 99 LEU A C 1
ATOM 750 O O . LEU A 1 99 ? -1.650 7.598 1.430 1.00 93.19 99 LEU A O 1
ATOM 754 N N . SER A 1 100 ? 0.452 7.108 2.084 1.00 91.06 100 SER A N 1
ATOM 755 C CA . SER A 1 100 ? 0.844 8.483 2.373 1.00 91.06 100 SER A CA 1
ATOM 756 C C . SER A 1 100 ? 1.574 9.132 1.201 1.00 91.06 100 SER A C 1
ATOM 758 O O . SER A 1 100 ? 2.093 8.464 0.307 1.00 91.06 100 SER A O 1
ATOM 760 N N . SER A 1 101 ? 1.655 10.460 1.225 1.00 85.75 101 SER A N 1
ATOM 761 C CA . SER A 1 101 ? 2.416 11.266 0.272 1.00 85.75 101 SER A CA 1
ATOM 762 C C . SER A 1 101 ? 3.918 10.980 0.309 1.00 85.75 101 SER A C 1
ATOM 764 O O . SER A 1 101 ? 4.632 11.455 -0.559 1.00 85.75 101 SER A O 1
ATOM 766 N N . ALA A 1 102 ? 4.412 10.263 1.323 1.00 84.75 102 ALA A N 1
ATOM 767 C CA . ALA A 1 102 ? 5.802 9.828 1.427 1.00 84.75 102 ALA A CA 1
ATOM 768 C C . ALA A 1 102 ? 6.023 8.414 0.853 1.00 84.75 102 ALA A C 1
ATOM 770 O O . ALA A 1 102 ? 7.125 7.882 0.954 1.00 84.75 102 ALA A O 1
ATOM 771 N N . GLY A 1 103 ? 4.982 7.784 0.295 1.00 86.62 103 GLY A N 1
ATOM 772 C CA . GLY A 1 103 ? 5.040 6.402 -0.182 1.00 86.62 103 GLY A CA 1
ATOM 773 C C . GLY A 1 103 ? 4.995 5.356 0.938 1.00 86.62 103 GLY A C 1
ATOM 774 O O . GLY A 1 103 ? 5.332 4.194 0.703 1.00 86.62 103 GLY A O 1
ATOM 775 N N . SER A 1 104 ? 4.594 5.742 2.155 1.00 91.00 104 SER A N 1
ATOM 776 C CA . SER A 1 104 ? 4.398 4.805 3.263 1.00 91.00 104 SER A CA 1
ATOM 777 C C . SER A 1 104 ? 3.009 4.179 3.181 1.00 91.00 104 SER A C 1
ATOM 779 O O . SER A 1 104 ? 1.997 4.868 3.036 1.00 91.00 104 SER A O 1
ATOM 781 N N . LEU A 1 105 ? 2.959 2.859 3.306 1.00 94.88 105 LEU A N 1
ATOM 782 C CA . LEU A 1 105 ? 1.737 2.076 3.265 1.00 94.88 105 LEU A CA 1
ATOM 783 C C . LEU A 1 105 ? 1.339 1.658 4.681 1.00 94.88 105 LEU A C 1
ATOM 785 O O . LEU A 1 105 ? 2.047 0.883 5.323 1.00 94.88 105 LEU A O 1
ATOM 789 N N . TYR A 1 106 ? 0.185 2.113 5.151 1.00 95.75 106 TYR A N 1
ATOM 790 C CA . TYR A 1 106 ? -0.405 1.650 6.399 1.00 95.75 106 TYR A CA 1
ATOM 791 C C . TYR A 1 106 ? -1.453 0.574 6.133 1.00 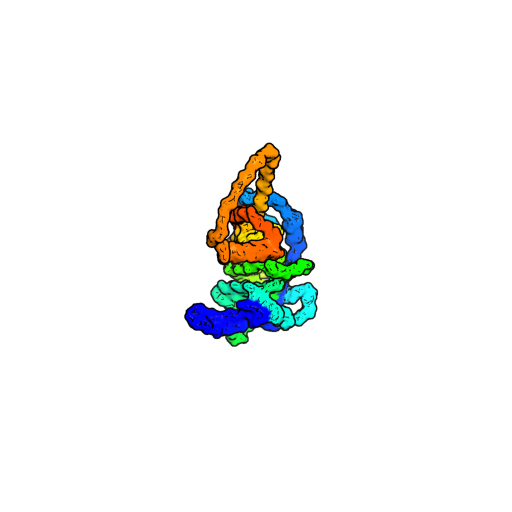95.75 106 TYR A C 1
ATOM 793 O O . TYR A 1 106 ? -2.339 0.752 5.301 1.00 95.75 106 TYR A O 1
ATOM 801 N N . ILE A 1 107 ? -1.357 -0.534 6.859 1.00 97.06 107 ILE A N 1
ATOM 802 C CA . ILE A 1 107 ? -2.184 -1.728 6.708 1.00 97.06 107 ILE A CA 1
ATOM 803 C C . ILE A 1 107 ? -2.832 -2.009 8.059 1.00 97.06 107 ILE A C 1
ATOM 805 O O . ILE A 1 107 ? -2.130 -2.255 9.039 1.00 97.06 107 ILE A O 1
ATOM 809 N N . CYS A 1 108 ? -4.158 -2.003 8.106 1.00 96.94 108 CYS A N 1
ATOM 810 C CA . CYS A 1 108 ? -4.944 -2.276 9.301 1.00 96.94 108 CYS A CA 1
ATOM 811 C C . CYS A 1 108 ? -5.940 -3.409 9.017 1.00 96.94 108 CYS A C 1
ATOM 813 O O . CYS A 1 108 ? -6.955 -3.166 8.362 1.00 96.94 108 CYS A O 1
ATOM 815 N N . PRO A 1 109 ? -5.671 -4.643 9.483 1.00 96.44 109 PRO A N 1
ATOM 816 C CA . PRO A 1 109 ? -6.520 -5.806 9.203 1.00 96.44 109 PRO A CA 1
ATOM 817 C C . PRO A 1 109 ? -7.958 -5.696 9.732 1.00 96.44 109 PRO A C 1
ATOM 819 O O . PRO A 1 109 ? -8.862 -6.331 9.194 1.00 96.44 109 PRO A O 1
ATOM 822 N N . ASP A 1 110 ? -8.174 -4.907 10.791 1.00 95.88 110 ASP A N 1
ATOM 823 C CA . ASP A 1 110 ? -9.500 -4.641 11.352 1.00 95.88 110 ASP A CA 1
ATOM 824 C C . ASP A 1 110 ? -9.631 -3.172 11.771 1.00 95.88 110 ASP A C 1
ATOM 826 O O . ASP A 1 110 ? -9.425 -2.790 12.928 1.00 95.88 110 ASP A O 1
ATOM 830 N N . TRP A 1 111 ? -10.009 -2.327 10.809 1.00 95.25 111 TRP A N 1
ATOM 831 C CA . TRP A 1 111 ? -10.156 -0.890 11.057 1.00 95.25 111 TRP A CA 1
ATOM 832 C C . TRP A 1 111 ? -11.255 -0.569 12.073 1.00 95.25 111 TRP A C 1
ATOM 834 O O . TRP A 1 111 ? -11.190 0.455 12.753 1.00 95.25 111 TRP A O 1
ATOM 844 N N . ARG A 1 112 ? -12.265 -1.435 12.212 1.00 94.44 112 ARG A N 1
ATOM 845 C CA . ARG A 1 112 ? -13.379 -1.213 13.141 1.00 94.44 112 ARG A CA 1
ATOM 846 C C . ARG A 1 112 ? -12.917 -1.373 14.581 1.00 94.44 112 ARG A C 1
ATOM 848 O O . ARG A 1 112 ? -13.276 -0.548 15.419 1.00 94.44 112 ARG A O 1
ATOM 855 N N . GLN A 1 113 ? -12.109 -2.395 14.856 1.00 94.38 113 GLN A N 1
ATOM 856 C CA . GLN A 1 113 ? -11.460 -2.562 16.157 1.00 94.38 113 GLN A CA 1
ATOM 857 C C . GLN A 1 113 ? -10.426 -1.463 16.412 1.00 94.38 113 GLN A C 1
ATOM 859 O O . GLN A 1 113 ? -10.368 -0.920 17.518 1.00 94.38 113 GLN A O 1
ATOM 864 N N . ALA A 1 114 ? -9.668 -1.063 15.387 1.00 93.56 114 ALA A N 1
ATOM 865 C CA . ALA A 1 114 ? -8.687 0.009 15.523 1.00 93.56 114 ALA A CA 1
ATOM 866 C C . ALA A 1 114 ? -9.324 1.347 15.938 1.00 93.56 114 ALA A C 1
ATOM 868 O O . ALA A 1 114 ? -8.812 2.017 16.834 1.00 93.56 114 ALA A O 1
ATOM 869 N N . LEU A 1 115 ? -10.493 1.702 15.390 1.00 93.31 115 LEU A N 1
ATOM 870 C CA . LEU A 1 115 ? -11.239 2.899 15.811 1.00 93.31 115 LEU A CA 1
ATOM 871 C C . LEU A 1 115 ? -11.697 2.861 17.278 1.00 93.31 115 LEU A C 1
ATOM 873 O O . LEU A 1 115 ? -11.914 3.910 17.881 1.00 93.31 115 LEU A O 1
ATOM 877 N N . GLN A 1 116 ? -11.826 1.671 17.864 1.00 92.94 116 GLN A N 1
ATOM 878 C CA . GLN A 1 116 ? -12.160 1.482 19.279 1.00 92.94 116 GLN A CA 1
ATOM 879 C C . GLN A 1 116 ? -10.914 1.477 20.182 1.00 92.94 116 GLN A C 1
ATOM 881 O O . GLN A 1 116 ? -11.032 1.263 21.388 1.00 92.94 116 GLN A O 1
ATOM 886 N N . GLY A 1 117 ? -9.721 1.695 19.617 1.00 87.81 117 GLY A N 1
ATOM 887 C CA . GLY A 1 117 ? -8.446 1.600 20.329 1.00 87.81 117 GLY A CA 1
ATOM 888 C C . GLY A 1 117 ? -8.017 0.161 20.624 1.00 87.81 117 GLY A C 1
ATOM 889 O O . GLY A 1 117 ? -7.180 -0.058 21.495 1.00 87.81 117 GLY A O 1
ATOM 890 N N . GLN A 1 118 ? -8.599 -0.820 19.930 1.00 85.88 118 GLN A N 1
ATOM 891 C CA . GLN A 1 118 ? -8.282 -2.246 20.061 1.00 85.88 118 GLN A CA 1
ATOM 892 C C . GLN A 1 118 ? -7.421 -2.747 18.895 1.00 85.88 118 GLN A C 1
ATOM 894 O O . GLN A 1 118 ? -7.480 -3.919 18.539 1.00 85.88 118 GLN A O 1
ATOM 899 N N . ASP A 1 119 ? -6.638 -1.858 18.283 1.00 79.44 119 ASP A N 1
ATOM 900 C CA . ASP A 1 119 ? -5.779 -2.212 17.159 1.00 79.44 119 ASP A CA 1
ATOM 901 C C . ASP A 1 119 ? -4.733 -3.249 17.588 1.00 79.44 119 ASP A C 1
ATOM 903 O O . ASP A 1 119 ? -3.914 -3.017 18.483 1.00 79.44 119 ASP A O 1
ATOM 907 N N . GLN A 1 120 ? -4.771 -4.409 16.942 1.00 76.38 120 GLN A N 1
ATOM 908 C CA . GLN A 1 120 ? -3.727 -5.412 17.034 1.00 76.38 120 GLN A CA 1
ATOM 909 C C . GLN A 1 120 ? -3.267 -5.735 15.617 1.00 76.38 120 GLN A C 1
ATOM 911 O O . GLN A 1 120 ? -4.071 -6.049 14.744 1.00 76.38 120 GLN A O 1
ATOM 916 N N . HIS A 1 121 ? -1.949 -5.739 15.419 1.00 86.94 121 HIS A N 1
ATOM 917 C CA . HIS A 1 121 ? -1.284 -6.181 14.188 1.00 86.94 121 HIS A CA 1
ATOM 918 C C . HIS A 1 121 ? -1.310 -5.227 12.993 1.00 86.94 121 HIS A C 1
ATOM 920 O O . HIS A 1 121 ? -0.873 -5.642 11.916 1.00 86.94 121 HIS A O 1
ATOM 926 N N . SER A 1 122 ? -1.717 -3.968 13.160 1.00 94.50 122 SER A N 1
ATOM 927 C CA . SER A 1 122 ? -1.471 -2.980 12.112 1.00 94.50 122 SER A CA 1
ATOM 928 C C . SER A 1 122 ? 0.015 -2.865 11.779 1.00 94.50 122 SER A C 1
ATOM 930 O O . SER A 1 122 ? 0.902 -3.046 12.628 1.00 94.50 122 SER A O 1
ATOM 932 N N . ALA A 1 123 ? 0.282 -2.576 10.513 1.00 95.25 123 ALA A N 1
ATOM 933 C CA . ALA A 1 123 ? 1.615 -2.527 9.952 1.00 95.25 123 ALA A CA 1
ATOM 934 C C . ALA A 1 123 ? 1.837 -1.251 9.142 1.00 95.25 123 ALA A C 1
ATOM 936 O O . ALA A 1 123 ? 0.926 -0.746 8.493 1.00 95.25 123 ALA A O 1
ATOM 937 N N . MET A 1 124 ? 3.073 -0.767 9.156 1.00 94.00 124 MET A N 1
ATOM 938 C CA . MET A 1 124 ? 3.561 0.260 8.251 1.00 94.00 124 MET A CA 1
ATOM 939 C C . MET A 1 124 ? 4.634 -0.354 7.365 1.00 94.00 124 MET A C 1
ATOM 941 O O . MET A 1 124 ? 5.571 -0.959 7.882 1.00 94.00 124 MET A O 1
ATOM 945 N N . VAL A 1 125 ? 4.522 -0.179 6.054 1.00 94.81 125 VAL A N 1
ATOM 946 C CA . VAL A 1 125 ? 5.520 -0.612 5.078 1.00 94.81 125 VAL A CA 1
ATOM 947 C C . VAL A 1 125 ? 6.064 0.617 4.365 1.00 94.81 125 VAL A C 1
ATOM 949 O O . VAL A 1 125 ? 5.316 1.323 3.694 1.00 94.81 125 VAL A O 1
ATOM 952 N N . LYS A 1 126 ? 7.365 0.871 4.495 1.00 92.88 126 LYS A N 1
ATOM 953 C CA . LYS A 1 126 ? 8.057 1.920 3.737 1.00 92.88 126 LYS A CA 1
ATOM 954 C C . LYS A 1 126 ? 8.795 1.337 2.541 1.00 92.88 126 LYS A C 1
ATOM 956 O O . LYS A 1 126 ? 9.428 0.291 2.660 1.00 92.88 126 LYS A O 1
ATOM 961 N N . CYS A 1 127 ? 8.757 2.022 1.409 1.00 90.12 127 CYS A N 1
ATOM 962 C CA . CYS A 1 127 ? 9.565 1.646 0.253 1.00 90.12 127 CYS A CA 1
ATOM 963 C C . CYS A 1 127 ? 10.852 2.468 0.230 1.00 90.12 127 CYS A C 1
ATOM 965 O O . CYS A 1 127 ? 10.824 3.672 0.476 1.00 90.12 127 CYS A O 1
ATOM 967 N N . ASP A 1 128 ? 11.973 1.822 -0.076 1.00 86.94 128 ASP A N 1
ATOM 968 C CA . ASP A 1 128 ? 13.207 2.521 -0.397 1.00 86.94 128 ASP A CA 1
ATOM 969 C C . ASP A 1 128 ? 13.031 3.268 -1.717 1.00 86.94 128 ASP A C 1
ATOM 971 O O . ASP A 1 128 ? 12.825 2.670 -2.775 1.00 86.94 128 ASP A O 1
ATOM 975 N N . MET A 1 129 ? 13.097 4.590 -1.641 1.00 75.25 129 MET A N 1
ATOM 976 C CA . MET A 1 129 ? 13.041 5.472 -2.804 1.00 75.25 129 MET A CA 1
ATOM 977 C C . MET A 1 129 ? 14.448 5.793 -3.332 1.00 75.25 129 MET A C 1
ATOM 979 O O . MET A 1 129 ? 14.599 6.551 -4.293 1.00 75.25 129 MET A O 1
ATOM 983 N N . GLY A 1 130 ? 15.488 5.215 -2.723 1.00 74.94 130 GLY A N 1
ATOM 984 C CA . GLY A 1 130 ? 16.880 5.500 -3.017 1.00 74.94 130 GLY A CA 1
ATOM 985 C C . GLY A 1 130 ? 17.191 6.981 -2.816 1.00 74.94 130 GLY A C 1
ATOM 986 O O . GLY A 1 130 ? 16.848 7.595 -1.810 1.00 74.94 130 GLY A O 1
ATOM 987 N N . ASN A 1 131 ? 17.845 7.574 -3.809 1.00 65.62 131 ASN A N 1
ATOM 988 C CA . ASN A 1 131 ? 18.139 9.004 -3.883 1.00 65.62 131 ASN A CA 1
ATOM 989 C C . ASN A 1 131 ? 17.066 9.807 -4.641 1.00 65.62 131 ASN A C 1
ATOM 991 O O . ASN A 1 131 ? 17.255 11.003 -4.867 1.00 65.62 131 ASN A O 1
ATOM 995 N N . SER A 1 132 ? 15.961 9.173 -5.042 1.00 62.81 132 SER A N 1
ATOM 996 C CA . SER A 1 132 ? 14.840 9.877 -5.650 1.00 62.81 132 SER A CA 1
ATOM 997 C C . SER A 1 132 ? 14.067 10.603 -4.558 1.00 62.81 132 SER A C 1
ATOM 999 O O . SER A 1 132 ? 13.442 9.980 -3.702 1.00 62.81 132 SER A O 1
ATOM 1001 N N . THR A 1 133 ? 14.078 11.933 -4.590 1.00 58.62 133 THR A N 1
ATOM 1002 C CA . THR A 1 133 ? 13.126 12.716 -3.806 1.00 58.62 133 THR A CA 1
ATOM 1003 C C . THR A 1 133 ? 11.755 12.535 -4.437 1.00 58.62 133 THR A C 1
ATOM 1005 O O . THR A 1 133 ? 11.550 12.886 -5.597 1.00 58.62 133 THR A O 1
ATOM 1008 N N . PHE A 1 134 ? 10.833 11.930 -3.696 1.00 55.97 134 PHE A N 1
ATOM 1009 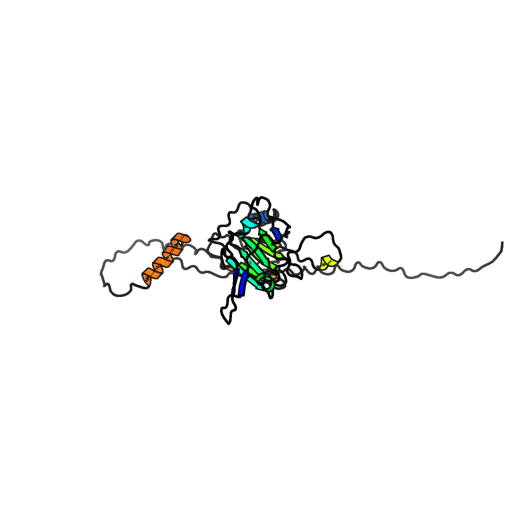C CA . PHE A 1 134 ? 9.451 11.798 -4.127 1.00 55.97 134 PHE A CA 1
ATOM 1010 C C . PHE A 1 134 ? 8.810 13.188 -4.182 1.00 55.97 134 PHE A C 1
ATOM 1012 O O . PHE A 1 134 ? 8.465 13.765 -3.152 1.00 55.97 134 PHE A O 1
ATOM 1019 N N . GLU A 1 135 ? 8.694 13.752 -5.383 1.00 58.50 135 GLU A N 1
ATOM 1020 C CA . GLU A 1 135 ? 7.875 14.937 -5.622 1.00 58.50 135 GLU A CA 1
ATOM 1021 C C . GLU A 1 135 ? 6.435 14.463 -5.830 1.00 58.50 135 GLU A C 1
ATOM 1023 O O . GLU A 1 135 ? 6.056 13.940 -6.876 1.00 58.50 135 GLU A O 1
ATOM 1028 N N . SER A 1 136 ? 5.633 14.595 -4.774 1.00 54.09 136 SER A N 1
ATOM 1029 C CA . SER A 1 136 ? 4.224 14.196 -4.742 1.00 54.09 136 SER A CA 1
ATOM 1030 C C . SER A 1 136 ? 3.332 14.985 -5.703 1.00 54.09 136 SER A C 1
ATOM 1032 O O . SER A 1 136 ? 2.153 14.669 -5.823 1.00 54.09 136 SER A O 1
ATOM 1034 N N . ASP A 1 137 ? 3.850 16.039 -6.338 1.00 53.59 137 ASP A N 1
ATOM 1035 C CA . ASP A 1 137 ? 3.068 16.964 -7.162 1.00 53.59 137 ASP A CA 1
ATOM 1036 C C . ASP A 1 137 ? 2.675 16.382 -8.532 1.00 53.59 137 ASP A C 1
ATOM 1038 O O . ASP A 1 137 ? 1.823 16.956 -9.207 1.00 53.59 137 ASP A O 1
ATOM 1042 N N . LYS A 1 138 ? 3.258 15.239 -8.931 1.00 54.03 138 LYS A N 1
ATOM 1043 C CA . LYS A 1 138 ? 3.107 14.655 -10.280 1.00 54.03 138 LYS A CA 1
ATOM 1044 C C . LYS A 1 138 ? 2.845 13.145 -10.317 1.00 54.03 138 LYS A C 1
ATOM 1046 O O . LYS A 1 138 ? 2.850 12.565 -11.401 1.00 54.03 138 LYS A O 1
ATOM 1051 N N . SER A 1 139 ? 2.649 12.482 -9.173 1.00 55.38 139 SER A N 1
ATOM 1052 C CA . SER A 1 139 ? 2.372 11.034 -9.141 1.00 55.38 139 SER A CA 1
ATOM 1053 C C . SER A 1 139 ? 0.895 10.767 -8.879 1.00 55.38 139 SER A C 1
ATOM 1055 O O . SER A 1 139 ? 0.336 11.218 -7.879 1.00 55.38 139 SER A O 1
ATOM 1057 N N . LEU A 1 140 ? 0.263 9.998 -9.763 1.00 62.31 140 LEU A N 1
ATOM 1058 C CA . LEU A 1 140 ? -1.065 9.441 -9.529 1.00 62.31 140 LEU A CA 1
ATOM 1059 C C . LEU A 1 140 ? -0.970 8.350 -8.466 1.00 62.31 140 LEU A C 1
ATOM 1061 O O . LEU A 1 140 ? -0.582 7.238 -8.786 1.00 62.31 140 LEU A O 1
ATOM 1065 N N . PHE A 1 141 ? -1.362 8.657 -7.231 1.00 73.19 141 PHE A N 1
ATOM 1066 C CA . PHE A 1 141 ? -1.435 7.670 -6.153 1.00 73.19 141 PHE A CA 1
ATOM 1067 C C . PHE A 1 141 ? -2.583 6.689 -6.389 1.00 73.19 141 PHE A C 1
ATOM 1069 O O . PHE A 1 141 ? -3.725 6.940 -5.988 1.00 73.19 141 PHE A O 1
ATOM 1076 N N . GLY A 1 142 ? -2.303 5.556 -7.016 1.00 86.31 142 GLY A N 1
ATOM 1077 C CA . GLY A 1 142 ? -3.273 4.479 -7.084 1.00 86.31 142 GLY A CA 1
ATOM 1078 C C . GLY A 1 142 ? -3.030 3.439 -5.993 1.00 86.31 142 GLY A C 1
ATOM 1079 O O . GLY A 1 142 ? -1.911 3.146 -5.569 1.00 86.31 142 GLY A O 1
ATOM 1080 N N . LEU A 1 143 ? -4.129 2.863 -5.522 1.00 92.19 143 LEU A N 1
ATOM 1081 C CA . LEU A 1 143 ? -4.132 1.856 -4.476 1.00 92.19 143 LEU A CA 1
ATOM 1082 C C . LEU A 1 143 ? -5.257 0.865 -4.758 1.00 92.19 143 LEU A C 1
ATOM 1084 O O . LEU A 1 143 ? -6.413 1.247 -4.929 1.00 92.19 143 LEU A O 1
ATOM 1088 N N . SER A 1 144 ? -4.924 -0.418 -4.797 1.00 94.62 144 SER A N 1
ATOM 1089 C CA . SER A 1 144 ? -5.872 -1.503 -5.024 1.00 94.62 144 SER A CA 1
ATOM 1090 C C . SER A 1 144 ? -5.596 -2.633 -4.044 1.00 94.62 144 SER A C 1
ATOM 1092 O O . SER A 1 144 ? -4.442 -2.942 -3.755 1.00 94.62 144 SER A O 1
ATOM 1094 N N . VAL A 1 145 ? -6.651 -3.253 -3.522 1.00 95.50 145 VAL A N 1
ATOM 1095 C CA . VAL A 1 145 ? -6.556 -4.405 -2.622 1.00 95.50 145 VAL A CA 1
ATOM 1096 C C . VAL A 1 145 ? -7.471 -5.495 -3.147 1.00 95.50 145 VAL A C 1
ATOM 1098 O O . VAL A 1 145 ? -8.626 -5.235 -3.485 1.00 95.50 145 VAL A O 1
ATOM 1101 N N . LYS A 1 146 ? -6.938 -6.712 -3.253 1.00 94.50 146 LYS A N 1
ATOM 1102 C CA . LYS A 1 146 ? -7.700 -7.889 -3.670 1.00 94.50 146 LYS A CA 1
ATOM 1103 C C . LYS A 1 146 ? -6.999 -9.161 -3.224 1.00 94.50 146 LYS A C 1
ATOM 1105 O O . LYS A 1 146 ? -5.787 -9.273 -3.381 1.00 94.50 146 LYS A O 1
ATOM 1110 N N . ASN A 1 147 ? -7.755 -10.143 -2.730 1.00 92.19 147 ASN A N 1
ATOM 1111 C CA . ASN A 1 147 ? -7.256 -11.496 -2.444 1.00 92.19 147 ASN A CA 1
ATOM 1112 C C . ASN A 1 147 ? -5.960 -11.493 -1.603 1.00 92.19 147 ASN A C 1
ATOM 1114 O O . ASN A 1 147 ? -4.966 -12.134 -1.957 1.00 92.19 147 ASN A O 1
ATOM 1118 N N . HIS A 1 148 ? -5.964 -10.733 -0.500 1.00 94.06 148 HIS A N 1
ATOM 1119 C CA . HIS A 1 148 ? -4.808 -10.576 0.391 1.00 94.06 148 HIS A CA 1
ATOM 1120 C C . HIS A 1 148 ? -3.550 -10.056 -0.329 1.00 94.06 148 HIS A C 1
ATOM 1122 O O . HIS A 1 148 ? -2.426 -10.461 -0.030 1.00 94.06 148 HIS A O 1
ATOM 1128 N N . ARG A 1 149 ? -3.724 -9.198 -1.335 1.00 95.38 149 ARG A N 1
ATOM 1129 C CA . ARG A 1 149 ? -2.649 -8.486 -2.026 1.00 95.38 149 ARG A CA 1
ATOM 1130 C C . ARG A 1 149 ? -2.983 -7.009 -2.057 1.00 95.38 149 ARG A C 1
ATOM 1132 O O . ARG A 1 149 ? -4.135 -6.634 -2.265 1.00 95.38 149 ARG A O 1
ATOM 1139 N N . ILE A 1 150 ? -1.957 -6.196 -1.881 1.00 96.44 150 ILE A N 1
ATOM 1140 C CA . ILE A 1 150 ? -2.020 -4.747 -1.961 1.00 96.44 150 ILE A CA 1
ATOM 1141 C C . ILE A 1 150 ? -1.173 -4.328 -3.148 1.00 96.44 150 ILE A C 1
ATOM 1143 O O . ILE A 1 150 ? -0.017 -4.732 -3.247 1.00 96.44 150 ILE A O 1
ATOM 1147 N N . MET A 1 151 ? -1.736 -3.514 -4.028 1.00 94.88 151 MET A N 1
ATOM 1148 C CA . MET A 1 151 ? -1.028 -2.910 -5.140 1.00 94.88 151 MET A CA 1
ATOM 1149 C C . MET A 1 151 ? -1.056 -1.400 -5.037 1.00 94.88 151 MET A C 1
ATOM 1151 O O . MET A 1 151 ? -2.119 -0.821 -4.830 1.00 94.88 151 MET A O 1
ATOM 1155 N N . PHE A 1 152 ? 0.105 -0.782 -5.191 1.00 92.75 152 PHE A N 1
ATOM 1156 C CA . PHE A 1 152 ? 0.279 0.658 -5.072 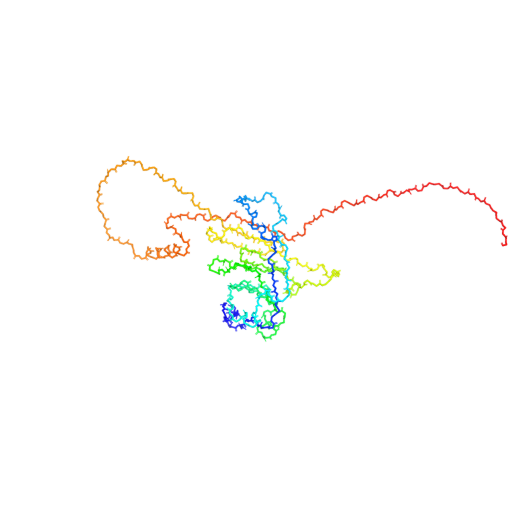1.00 92.75 152 PHE A CA 1
ATOM 1157 C C . PHE A 1 152 ? 1.504 1.112 -5.862 1.00 92.75 152 PHE A C 1
ATOM 1159 O O . PHE A 1 152 ? 2.398 0.305 -6.136 1.00 92.75 152 PHE A O 1
ATOM 1166 N N . ASP A 1 153 ? 1.545 2.386 -6.233 1.00 88.25 153 ASP A N 1
ATOM 1167 C CA . ASP A 1 153 ? 2.669 2.982 -6.943 1.00 88.25 153 ASP A CA 1
ATOM 1168 C C . ASP A 1 153 ? 3.519 3.874 -6.026 1.00 88.25 153 ASP A C 1
ATOM 1170 O O . ASP A 1 153 ? 3.005 4.628 -5.203 1.00 88.25 153 ASP A O 1
ATOM 1174 N N . VAL A 1 154 ? 4.844 3.776 -6.162 1.00 85.19 154 VAL A N 1
ATOM 1175 C CA . VAL A 1 154 ? 5.815 4.692 -5.537 1.00 85.19 154 VAL A CA 1
ATOM 1176 C C . VAL A 1 154 ? 7.008 4.843 -6.480 1.00 85.19 154 VAL A C 1
ATOM 1178 O O . VAL A 1 154 ? 7.543 3.847 -6.963 1.00 85.19 154 VAL A O 1
ATOM 1181 N N . CYS A 1 155 ? 7.464 6.072 -6.742 1.00 80.25 155 CYS A N 1
ATOM 1182 C CA . CYS A 1 155 ? 8.685 6.353 -7.518 1.00 80.25 155 CYS A CA 1
ATOM 1183 C C . CYS A 1 155 ? 8.790 5.598 -8.862 1.00 80.25 155 CYS A C 1
ATOM 1185 O O . CYS A 1 155 ? 9.815 4.986 -9.145 1.00 80.25 155 CYS A O 1
ATOM 1187 N N . GLN A 1 156 ? 7.751 5.637 -9.707 1.00 78.94 156 GLN A N 1
ATOM 1188 C CA . GLN A 1 156 ? 7.705 4.938 -11.011 1.00 78.94 156 GLN A CA 1
ATOM 1189 C C . GLN A 1 156 ? 7.643 3.402 -10.938 1.00 78.94 156 GLN A C 1
ATOM 1191 O O . GLN A 1 156 ? 7.685 2.733 -11.975 1.00 78.94 156 GLN A O 1
ATOM 1196 N N . TRP A 1 157 ? 7.505 2.833 -9.745 1.00 85.00 157 TRP A N 1
ATOM 1197 C CA . TRP A 1 157 ? 7.355 1.401 -9.530 1.00 85.00 157 TRP A CA 1
ATOM 1198 C C . TRP A 1 157 ? 5.948 1.070 -9.077 1.00 85.00 157 TRP A C 1
ATOM 1200 O O . TRP A 1 157 ? 5.385 1.752 -8.228 1.00 85.00 157 TRP A O 1
ATOM 1210 N N . MET A 1 158 ? 5.417 -0.020 -9.617 1.00 88.88 158 MET A N 1
ATOM 1211 C CA . MET A 1 158 ? 4.240 -0.688 -9.086 1.00 88.88 158 MET A CA 1
ATOM 1212 C C . MET A 1 158 ? 4.702 -1.774 -8.132 1.00 88.88 158 MET A C 1
ATOM 1214 O O . MET A 1 158 ? 5.448 -2.669 -8.533 1.00 88.88 158 MET A O 1
ATOM 1218 N N . TYR A 1 159 ? 4.234 -1.717 -6.896 1.00 92.12 159 TYR A N 1
ATOM 1219 C CA . TYR A 1 159 ? 4.474 -2.722 -5.873 1.00 92.12 159 TYR A CA 1
ATOM 1220 C C . TYR A 1 159 ? 3.225 -3.575 -5.714 1.00 92.12 159 TYR A C 1
ATOM 1222 O O . TYR A 1 159 ? 2.121 -3.050 -5.656 1.00 92.12 159 TYR A O 1
ATOM 1230 N N . VAL A 1 160 ? 3.401 -4.890 -5.612 1.00 94.38 160 VAL A N 1
ATOM 1231 C CA . VAL A 1 160 ? 2.371 -5.853 -5.222 1.00 94.38 160 VAL A CA 1
ATOM 1232 C C . VAL A 1 160 ? 2.862 -6.563 -3.967 1.00 94.38 160 VAL A C 1
ATOM 1234 O O . VAL A 1 160 ? 3.687 -7.476 -4.035 1.00 94.38 160 VAL A O 1
ATOM 1237 N N . VAL A 1 161 ? 2.355 -6.138 -2.815 1.00 95.38 161 VAL A N 1
ATOM 1238 C CA . VAL A 1 161 ? 2.677 -6.702 -1.504 1.00 95.38 161 VAL A CA 1
ATOM 1239 C C . VAL A 1 161 ? 1.635 -7.740 -1.133 1.00 95.38 161 VAL A C 1
ATOM 1241 O O . VAL A 1 161 ? 0.437 -7.468 -1.119 1.00 95.38 161 VAL A O 1
ATOM 1244 N N . ALA A 1 162 ? 2.090 -8.945 -0.825 1.00 94.12 162 ALA A N 1
ATOM 1245 C CA . ALA A 1 162 ? 1.222 -10.024 -0.404 1.00 94.12 162 ALA A CA 1
ATOM 1246 C C . ALA A 1 162 ? 1.065 -10.075 1.123 1.00 94.12 162 ALA A C 1
ATOM 1248 O O . ALA A 1 162 ? 2.028 -9.938 1.879 1.00 94.12 162 ALA A O 1
ATOM 1249 N N . LEU A 1 163 ? -0.163 -10.335 1.559 1.00 94.56 163 LEU A N 1
ATOM 1250 C CA . LEU A 1 163 ? -0.563 -10.543 2.944 1.00 94.56 163 LEU A CA 1
ATOM 1251 C C . LEU A 1 163 ? -0.854 -12.027 3.193 1.00 94.56 163 LEU A C 1
ATOM 1253 O O . LEU A 1 163 ? -1.052 -12.821 2.261 1.00 94.56 163 LEU A O 1
ATOM 1257 N N . ASP A 1 164 ? -0.838 -12.441 4.454 1.00 92.69 164 ASP A N 1
ATOM 1258 C CA . ASP A 1 164 ? -1.255 -13.783 4.863 1.00 92.69 164 ASP A CA 1
ATOM 1259 C C . ASP A 1 164 ? -2.788 -13.953 4.793 1.00 92.69 164 ASP A C 1
ATOM 1261 O O . ASP A 1 164 ? -3.493 -13.173 4.160 1.00 92.69 164 ASP A O 1
ATOM 1265 N N . SER A 1 165 ? -3.328 -15.048 5.329 1.00 91.94 165 SER A N 1
ATOM 1266 C CA . SER A 1 165 ? -4.781 -15.285 5.333 1.00 91.94 165 SER A CA 1
ATOM 1267 C C . SER A 1 165 ? -5.548 -14.453 6.366 1.00 91.94 165 SER A C 1
ATOM 1269 O O . SER A 1 165 ? -6.770 -14.527 6.396 1.00 91.94 165 SER A O 1
ATOM 1271 N N . GLU A 1 166 ? -4.846 -13.724 7.230 1.00 92.50 166 GLU A N 1
ATOM 1272 C CA . GLU A 1 166 ? -5.396 -12.845 8.266 1.00 92.50 166 GLU A CA 1
ATOM 1273 C C . GLU A 1 166 ? -5.083 -11.370 7.950 1.00 92.50 166 GLU A C 1
ATOM 1275 O O . GLU A 1 166 ? -5.081 -10.529 8.847 1.00 92.50 166 GLU A O 1
ATOM 1280 N N . ASP A 1 167 ? -4.781 -11.068 6.680 1.00 95.00 167 ASP A N 1
ATOM 1281 C CA . ASP A 1 167 ? -4.434 -9.736 6.174 1.00 95.00 167 ASP A CA 1
ATOM 1282 C C . ASP A 1 167 ? -3.221 -9.084 6.852 1.00 95.00 167 ASP A C 1
ATOM 1284 O O . ASP A 1 167 ? -3.053 -7.864 6.845 1.00 95.00 167 ASP A O 1
ATOM 1288 N N . ARG A 1 168 ? -2.310 -9.896 7.398 1.00 94.38 168 ARG A N 1
ATOM 1289 C CA . ARG A 1 168 ? -1.060 -9.408 7.984 1.00 94.38 168 ARG A CA 1
ATOM 1290 C C . ARG A 1 168 ? 0.076 -9.474 6.979 1.00 94.38 168 ARG A C 1
ATOM 1292 O O . ARG A 1 168 ? 0.132 -10.353 6.118 1.00 94.38 168 ARG A O 1
ATOM 1299 N N . VAL A 1 169 ? 1.038 -8.567 7.135 1.00 93.75 169 VAL A N 1
ATOM 1300 C CA . VAL A 1 169 ? 2.282 -8.587 6.356 1.00 93.75 169 VAL A CA 1
ATOM 1301 C C . VAL A 1 169 ? 2.988 -9.926 6.558 1.00 93.75 169 VAL A C 1
ATOM 1303 O O . VAL A 1 169 ? 3.308 -10.311 7.688 1.00 93.75 169 VAL A O 1
ATOM 1306 N N . GLN A 1 170 ? 3.246 -10.631 5.454 1.00 90.50 170 GLN A N 1
ATOM 1307 C CA . GLN A 1 170 ? 3.937 -11.912 5.503 1.00 90.50 170 GLN A CA 1
ATOM 1308 C C . GLN A 1 170 ? 5.364 -11.707 6.004 1.00 90.50 170 GLN A C 1
ATOM 1310 O O . GLN A 1 170 ? 6.172 -11.022 5.380 1.00 90.50 170 GLN A O 1
ATOM 1315 N N . ARG A 1 171 ? 5.692 -12.330 7.136 1.00 77.25 171 ARG A N 1
ATOM 1316 C CA . ARG A 1 171 ? 7.074 -12.403 7.607 1.00 77.25 171 ARG A CA 1
ATOM 1317 C C . ARG A 1 171 ? 7.747 -13.582 6.916 1.00 77.25 171 ARG A C 1
ATOM 1319 O O . ARG A 1 171 ? 7.192 -14.685 6.991 1.00 77.25 171 ARG A O 1
ATOM 1326 N N . PRO A 1 172 ? 8.933 -13.402 6.309 1.00 66.00 172 PRO A N 1
ATOM 1327 C CA . PRO A 1 172 ? 9.756 -14.526 5.895 1.00 66.00 172 PRO A CA 1
ATOM 1328 C C . PRO A 1 172 ? 10.123 -15.307 7.161 1.00 66.00 172 PRO A C 1
ATOM 1330 O O . PRO A 1 172 ? 11.029 -14.942 7.906 1.00 66.00 172 PRO A O 1
ATOM 1333 N N . SER A 1 173 ? 9.334 -16.326 7.483 1.00 55.88 173 SER A N 1
ATOM 1334 C CA . SER A 1 173 ? 9.587 -17.201 8.616 1.00 55.88 173 SER A CA 1
ATOM 1335 C C . SER A 1 173 ? 10.424 -18.387 8.144 1.00 55.88 173 SER A C 1
ATOM 1337 O O . SER A 1 173 ? 10.368 -18.807 6.990 1.00 55.88 173 SER A O 1
ATOM 1339 N N . THR A 1 174 ? 11.261 -18.845 9.066 1.00 45.62 174 THR A N 1
ATOM 1340 C CA . THR A 1 174 ? 12.194 -19.978 9.048 1.00 45.62 174 THR A CA 1
ATOM 1341 C C . THR A 1 174 ? 11.704 -21.240 8.298 1.00 45.62 174 THR A C 1
ATOM 1343 O O . THR A 1 174 ? 10.513 -21.418 8.058 1.00 45.62 174 THR A O 1
ATOM 1346 N N . PRO A 1 175 ? 12.629 -22.127 7.874 1.00 46.34 175 PRO A N 1
ATOM 1347 C CA . PRO A 1 175 ? 12.560 -22.845 6.603 1.00 46.34 175 PRO A CA 1
ATOM 1348 C C . PRO A 1 175 ? 11.385 -23.823 6.489 1.00 46.34 175 PRO A C 1
ATOM 1350 O O . PRO A 1 175 ? 11.121 -24.601 7.401 1.00 46.34 175 PRO A O 1
ATOM 1353 N N . PHE A 1 176 ? 10.747 -23.787 5.313 1.00 47.25 176 PHE A N 1
ATOM 1354 C CA . PHE A 1 176 ? 9.995 -24.852 4.633 1.00 47.25 176 PHE A CA 1
ATOM 1355 C C . PHE A 1 176 ? 9.405 -25.951 5.541 1.00 47.25 176 PHE A C 1
ATOM 1357 O O . PHE A 1 176 ? 9.724 -27.133 5.429 1.00 47.25 176 PHE A O 1
ATOM 1364 N N . THR A 1 177 ? 8.498 -25.575 6.441 1.00 52.38 177 THR A N 1
ATOM 1365 C CA . THR A 1 177 ? 7.532 -26.531 7.003 1.00 52.38 177 THR A CA 1
ATOM 1366 C C . THR A 1 177 ? 6.295 -26.576 6.104 1.00 52.38 177 THR A C 1
ATOM 1368 O O . THR A 1 177 ? 6.089 -25.690 5.280 1.00 52.38 177 THR A O 1
ATOM 1371 N N . ALA A 1 178 ? 5.454 -27.604 6.238 1.00 49.03 178 ALA A N 1
ATOM 1372 C CA . ALA A 1 178 ? 4.280 -27.841 5.385 1.00 49.03 178 ALA A CA 1
ATOM 1373 C C . ALA A 1 178 ? 3.263 -26.669 5.305 1.00 49.03 178 ALA A C 1
ATOM 1375 O O . ALA A 1 178 ? 2.406 -26.667 4.423 1.00 49.03 178 ALA A O 1
ATOM 1376 N N . SER A 1 179 ? 3.385 -25.642 6.159 1.00 50.00 179 SER A N 1
ATOM 1377 C CA . SER A 1 179 ? 2.673 -24.356 6.032 1.00 50.00 179 SER A CA 1
ATOM 1378 C C . SER A 1 179 ? 3.167 -23.458 4.884 1.00 50.00 179 SER A C 1
ATOM 1380 O O . SER A 1 179 ? 2.518 -22.459 4.581 1.00 50.00 179 SER A O 1
ATOM 1382 N N . ALA A 1 180 ? 4.260 -23.810 4.196 1.00 53.34 180 ALA A N 1
ATOM 1383 C CA . ALA A 1 180 ? 4.784 -23.091 3.028 1.00 53.34 180 ALA A CA 1
ATOM 1384 C C . ALA A 1 180 ? 3.795 -23.027 1.844 1.00 53.34 180 ALA A C 1
ATOM 1386 O O . ALA A 1 180 ? 3.939 -22.179 0.969 1.00 53.34 180 ALA A O 1
ATOM 1387 N N . LEU A 1 181 ? 2.742 -23.856 1.846 1.00 53.00 181 LEU A N 1
ATOM 1388 C CA . LEU A 1 181 ? 1.664 -23.838 0.847 1.00 53.00 181 LEU A CA 1
ATOM 1389 C C . LEU A 1 181 ? 0.786 -22.572 0.875 1.00 53.00 181 LEU A C 1
ATOM 1391 O O . LEU A 1 181 ? -0.078 -22.422 0.016 1.00 53.00 181 LEU A O 1
ATOM 1395 N N . ARG A 1 182 ? 0.971 -21.668 1.848 1.00 66.31 182 ARG A N 1
ATOM 1396 C CA . ARG A 1 182 ? 0.204 -20.412 1.951 1.00 66.31 182 ARG A CA 1
ATOM 1397 C C . ARG A 1 182 ? 1.029 -19.148 1.720 1.00 66.31 182 ARG A C 1
ATOM 1399 O O . ARG A 1 182 ? 0.473 -18.054 1.805 1.00 66.31 182 ARG A O 1
ATOM 1406 N N . PHE A 1 183 ? 2.327 -19.273 1.442 1.00 77.38 183 PHE A N 1
ATOM 1407 C CA . PHE A 1 183 ? 3.151 -18.103 1.159 1.00 77.38 183 PHE A CA 1
ATOM 1408 C C . PHE A 1 183 ? 2.756 -17.521 -0.198 1.00 77.38 183 PHE A C 1
ATOM 1410 O O . PHE A 1 183 ? 2.728 -18.229 -1.206 1.00 77.38 183 PHE A O 1
ATOM 1417 N N . ARG A 1 184 ? 2.423 -16.230 -0.215 1.00 87.31 184 ARG A N 1
ATOM 1418 C CA . ARG A 1 184 ? 2.048 -15.525 -1.439 1.00 87.31 184 ARG A CA 1
ATOM 1419 C C . ARG A 1 184 ? 3.224 -14.623 -1.798 1.00 87.31 184 ARG A C 1
ATOM 1421 O O . ARG A 1 184 ? 3.631 -13.807 -0.981 1.00 87.31 184 ARG A O 1
ATOM 1428 N N . PRO A 1 185 ? 3.795 -14.751 -2.994 1.00 89.19 185 PRO A N 1
ATOM 1429 C CA . PRO A 1 185 ? 4.944 -13.941 -3.365 1.00 89.19 185 PRO A CA 1
ATOM 1430 C C . PRO A 1 185 ? 4.545 -12.476 -3.590 1.00 89.19 185 PRO A C 1
ATOM 1432 O O . PRO A 1 185 ? 3.453 -12.194 -4.098 1.00 89.19 185 PRO A O 1
ATOM 1435 N N . SER A 1 186 ? 5.446 -11.570 -3.203 1.00 92.06 186 SER A N 1
ATOM 1436 C CA . SER A 1 186 ? 5.370 -10.128 -3.470 1.00 92.06 186 SER A CA 1
ATOM 1437 C C . SER A 1 186 ? 6.274 -9.774 -4.650 1.00 92.06 186 SER A C 1
ATOM 1439 O O . SER A 1 186 ? 7.314 -10.408 -4.840 1.00 92.06 186 SER A O 1
ATOM 1441 N N . TYR A 1 187 ? 5.895 -8.765 -5.432 1.00 91.88 187 TYR A N 1
ATOM 1442 C CA . TYR A 1 187 ? 6.599 -8.390 -6.661 1.00 91.88 187 TYR A CA 1
ATOM 1443 C C . TYR A 1 187 ? 6.582 -6.882 -6.895 1.00 91.88 187 TYR A C 1
ATOM 1445 O O . TYR A 1 187 ? 5.699 -6.189 -6.402 1.00 91.88 187 TYR A O 1
ATOM 1453 N N . ALA A 1 188 ? 7.522 -6.395 -7.695 1.00 90.31 188 ALA A N 1
ATOM 1454 C CA . ALA A 1 188 ? 7.541 -5.053 -8.254 1.00 90.31 188 ALA A CA 1
ATOM 1455 C C . ALA A 1 188 ? 7.656 -5.122 -9.774 1.00 90.31 188 ALA A C 1
ATOM 1457 O O . ALA A 1 188 ? 8.225 -6.066 -10.321 1.00 90.31 188 ALA A O 1
ATOM 1458 N N . TYR A 1 189 ? 7.171 -4.096 -10.460 1.00 86.50 189 TYR A N 1
ATOM 1459 C CA . TYR A 1 189 ? 7.465 -3.888 -11.873 1.00 86.50 189 TYR A CA 1
ATOM 1460 C C . TYR A 1 189 ? 7.471 -2.392 -12.211 1.00 86.50 189 TYR A C 1
ATOM 1462 O O . TYR A 1 189 ? 6.750 -1.616 -11.578 1.00 86.50 189 TYR A O 1
ATOM 1470 N N . PRO A 1 190 ? 8.273 -1.954 -13.193 1.00 80.75 190 PRO A N 1
ATOM 1471 C CA . PRO A 1 190 ? 8.345 -0.544 -13.544 1.00 80.75 190 PRO A CA 1
ATOM 1472 C C . PRO A 1 190 ? 7.097 -0.103 -14.316 1.00 80.75 190 PRO A C 1
ATOM 1474 O O . PRO A 1 190 ? 6.562 -0.833 -15.162 1.00 80.75 190 PRO A O 1
ATOM 1477 N N . MET A 1 191 ? 6.645 1.123 -14.061 1.00 75.94 191 MET A N 1
ATOM 1478 C CA . MET A 1 191 ? 5.484 1.703 -14.726 1.00 75.94 191 MET A CA 1
ATOM 1479 C C . MET A 1 191 ? 5.709 1.981 -16.216 1.00 75.94 191 MET A C 1
ATOM 1481 O O . MET A 1 191 ? 6.802 2.290 -16.693 1.00 75.94 191 MET A O 1
ATOM 1485 N N . CYS A 1 192 ? 4.599 1.865 -16.949 1.00 57.72 192 CYS A N 1
ATOM 1486 C CA . CYS A 1 192 ? 4.415 2.002 -18.395 1.00 57.72 192 CYS A CA 1
ATOM 1487 C C . CYS A 1 192 ? 5.160 3.134 -19.097 1.00 57.72 192 CYS A C 1
ATOM 1489 O O . CYS A 1 192 ? 5.839 2.953 -20.113 1.00 57.72 192 CYS A O 1
ATOM 1491 N N . ALA A 1 193 ? 4.999 4.327 -18.548 1.00 56.00 193 ALA A N 1
ATOM 1492 C CA . ALA A 1 193 ? 5.315 5.559 -19.237 1.00 56.00 193 ALA A CA 1
ATOM 1493 C C . ALA A 1 193 ? 6.536 6.230 -18.599 1.00 56.00 193 ALA A C 1
ATOM 1495 O O . ALA A 1 193 ? 6.675 6.214 -17.374 1.00 56.00 193 ALA A O 1
ATOM 1496 N N . PRO A 1 194 ? 7.455 6.790 -19.399 1.00 50.19 194 PRO A N 1
ATOM 1497 C CA . PRO A 1 194 ? 8.314 7.842 -18.893 1.00 50.19 194 PRO A CA 1
ATOM 1498 C C . PRO A 1 194 ? 7.405 9.004 -18.474 1.00 50.19 194 PRO A C 1
ATOM 1500 O O . PRO A 1 194 ? 6.589 9.465 -19.269 1.00 50.19 194 PRO A O 1
ATOM 1503 N N . SER A 1 195 ? 7.551 9.477 -17.240 1.00 50.34 195 SER A N 1
ATOM 1504 C CA . SER A 1 195 ? 6.784 10.566 -16.611 1.00 50.34 195 SER A CA 1
ATOM 1505 C C . SER A 1 195 ? 6.953 11.945 -17.281 1.00 50.34 195 SER A C 1
ATOM 1507 O O . SER A 1 195 ? 6.657 12.968 -16.680 1.00 50.34 195 SER A O 1
ATOM 1509 N N . PHE A 1 196 ? 7.462 11.994 -18.516 1.00 47.03 196 PHE A N 1
ATOM 1510 C CA . PHE A 1 196 ? 7.832 13.218 -19.227 1.00 47.03 196 PHE A CA 1
ATOM 1511 C C . PHE A 1 196 ? 6.846 13.618 -20.337 1.00 47.03 196 PHE A C 1
ATOM 1513 O O . PHE A 1 196 ? 7.045 14.661 -20.953 1.00 47.03 196 PHE A O 1
ATOM 1520 N N . VAL A 1 197 ? 5.807 12.821 -20.633 1.00 45.81 197 VAL A N 1
ATOM 1521 C CA . VAL A 1 197 ? 4.861 13.116 -21.729 1.00 45.81 197 VAL A CA 1
ATOM 1522 C C . VAL A 1 197 ? 3.412 12.961 -21.258 1.00 45.81 197 VAL A C 1
ATOM 1524 O O . VAL A 1 197 ? 2.796 11.930 -21.506 1.00 45.81 197 VAL A O 1
ATOM 1527 N N . ALA A 1 198 ? 2.900 14.022 -20.619 1.00 46.41 198 ALA A N 1
ATOM 1528 C CA . ALA A 1 198 ? 1.532 14.196 -20.108 1.00 46.41 198 ALA A CA 1
ATOM 1529 C C . ALA A 1 198 ? 1.083 13.169 -19.051 1.00 46.41 198 ALA A C 1
ATOM 1531 O O . ALA A 1 198 ? 1.539 12.031 -19.058 1.00 46.41 198 ALA A O 1
ATOM 1532 N N . ASP A 1 199 ? 0.185 13.591 -18.150 1.00 51.53 199 ASP A N 1
ATOM 1533 C CA . ASP A 1 199 ? -0.408 12.751 -17.101 1.00 51.53 199 ASP A CA 1
ATOM 1534 C C . ASP A 1 199 ? -0.916 11.440 -17.717 1.00 51.53 199 ASP A C 1
ATOM 1536 O O . ASP A 1 199 ? -1.934 11.437 -18.430 1.00 51.53 199 ASP A O 1
ATOM 1540 N N . PRO A 1 200 ? -0.220 10.307 -17.511 1.00 51.94 200 PRO A N 1
ATOM 1541 C CA . PRO A 1 200 ? -0.766 9.053 -17.949 1.00 51.94 200 PRO A CA 1
ATOM 1542 C C . PRO A 1 200 ? -1.889 8.770 -16.965 1.00 51.94 200 PRO A C 1
ATOM 1544 O O . PRO A 1 200 ? -1.591 8.323 -15.870 1.00 51.94 200 PRO A O 1
ATOM 1547 N N . VAL A 1 201 ? -3.158 9.029 -17.307 1.00 51.38 201 VAL A N 1
ATOM 1548 C CA . VAL A 1 201 ? -4.284 8.477 -16.545 1.00 51.38 201 VAL A CA 1
ATOM 1549 C C . VAL A 1 201 ? -4.111 6.963 -16.607 1.00 51.38 201 VAL A C 1
ATOM 1551 O O . VAL A 1 201 ? -4.451 6.308 -17.595 1.00 51.38 201 VAL A O 1
ATOM 1554 N N . SER A 1 202 ? -3.437 6.434 -15.594 1.00 62.09 202 SER A N 1
ATOM 1555 C CA . SER A 1 202 ? -3.138 5.030 -15.443 1.00 62.09 202 SER A CA 1
ATOM 1556 C C . SER A 1 202 ? -4.072 4.510 -14.382 1.00 62.09 202 SER A C 1
ATOM 1558 O O . SER A 1 202 ? -3.845 4.692 -13.188 1.00 62.09 202 SER A O 1
ATOM 1560 N N . GLU A 1 203 ? -5.154 3.887 -14.828 1.00 74.75 203 GLU A N 1
ATOM 1561 C CA . GLU A 1 203 ? -5.970 3.098 -13.927 1.00 74.75 203 GLU A CA 1
ATOM 1562 C C . GLU A 1 203 ? -5.291 1.752 -13.755 1.00 74.75 203 GLU A C 1
ATOM 1564 O O . GLU A 1 203 ? -4.856 1.121 -14.723 1.00 74.75 203 GLU A O 1
ATOM 1569 N N . PHE A 1 204 ? -5.207 1.293 -12.519 1.00 83.38 204 PHE A N 1
ATOM 1570 C CA . PHE A 1 204 ? -4.710 -0.032 -12.231 1.00 83.38 204 PHE A CA 1
ATOM 1571 C C . PHE A 1 204 ? -5.570 -0.717 -11.186 1.00 83.38 204 PHE A C 1
ATOM 1573 O O . PHE A 1 204 ? -6.086 -0.095 -10.260 1.00 83.38 204 PHE A O 1
ATOM 1580 N N . ALA A 1 205 ? -5.736 -2.021 -11.353 1.00 87.62 205 ALA A N 1
ATOM 1581 C CA . ALA A 1 205 ? -6.553 -2.837 -10.480 1.00 87.62 205 ALA A CA 1
ATOM 1582 C C . ALA A 1 205 ? -5.941 -4.226 -10.315 1.00 87.62 205 ALA A C 1
ATOM 1584 O O . ALA A 1 205 ? -5.431 -4.825 -11.268 1.00 87.62 205 ALA A O 1
ATOM 1585 N N . LEU A 1 206 ? -6.003 -4.731 -9.084 1.00 89.81 206 LEU A N 1
ATOM 1586 C CA . LEU A 1 206 ? -5.754 -6.133 -8.793 1.00 89.81 206 LEU A CA 1
ATOM 1587 C C . LEU A 1 206 ? -7.014 -6.960 -9.047 1.00 89.81 206 LEU A C 1
ATOM 1589 O O . LEU A 1 206 ? -8.111 -6.615 -8.609 1.00 89.81 206 LEU A O 1
ATOM 1593 N N . PHE A 1 207 ? -6.811 -8.104 -9.683 1.00 88.69 207 PHE A N 1
ATOM 1594 C CA . PHE A 1 207 ? -7.773 -9.186 -9.830 1.00 88.69 207 PHE A CA 1
ATOM 1595 C C . PHE A 1 207 ? -7.232 -10.434 -9.130 1.00 88.69 207 PHE A C 1
ATOM 1597 O O . PHE A 1 207 ? -6.094 -10.460 -8.655 1.00 88.69 207 PHE A O 1
ATOM 1604 N N . ASP A 1 208 ? -8.054 -11.478 -9.041 1.00 84.31 208 ASP A N 1
ATOM 1605 C CA . ASP A 1 208 ? -7.708 -12.684 -8.282 1.00 84.31 208 ASP A CA 1
ATOM 1606 C C . ASP A 1 208 ? -6.446 -13.381 -8.814 1.00 84.31 208 ASP A C 1
ATOM 1608 O O . ASP A 1 208 ? -5.677 -13.950 -8.034 1.00 84.31 208 ASP A O 1
ATOM 1612 N N . ASP A 1 209 ? -6.217 -13.302 -10.125 1.00 82.25 209 ASP A N 1
ATOM 1613 C CA . ASP A 1 209 ? -5.153 -13.986 -10.855 1.00 82.25 209 ASP A CA 1
ATOM 1614 C C . ASP A 1 209 ? -4.297 -13.054 -11.721 1.00 82.25 209 ASP A C 1
ATOM 1616 O O . ASP A 1 209 ? -3.373 -13.535 -12.380 1.00 82.25 209 ASP A O 1
ATOM 1620 N N . CYS A 1 210 ? -4.568 -11.745 -11.739 1.00 84.88 210 CYS A N 1
ATOM 1621 C CA . CYS A 1 210 ? -3.787 -10.804 -12.528 1.00 84.88 210 CYS A CA 1
ATOM 1622 C C . CYS A 1 210 ? -3.790 -9.362 -12.008 1.00 84.88 210 CYS A C 1
ATOM 1624 O O . CYS A 1 210 ? -4.620 -8.954 -11.201 1.00 84.88 210 CYS A O 1
ATOM 1626 N N . VAL A 1 211 ? -2.839 -8.576 -12.504 1.00 85.62 211 VAL A N 1
ATOM 1627 C CA . VAL A 1 211 ? -2.869 -7.113 -12.475 1.00 85.62 211 VAL A CA 1
ATOM 1628 C C . VAL A 1 211 ? -3.347 -6.621 -13.824 1.00 85.62 211 VAL A C 1
ATOM 1630 O O . VAL A 1 211 ? -2.787 -7.034 -14.841 1.00 85.62 211 VAL A O 1
ATOM 1633 N N . MET A 1 212 ? -4.296 -5.689 -13.833 1.00 85.38 212 MET A N 1
ATOM 1634 C CA . MET A 1 212 ? -4.575 -4.888 -15.018 1.00 85.38 212 MET A CA 1
ATOM 1635 C C . MET A 1 212 ? -4.112 -3.458 -14.792 1.00 85.38 212 MET A C 1
ATOM 1637 O O . MET A 1 212 ? -4.422 -2.864 -13.764 1.00 85.38 212 MET A O 1
ATOM 1641 N N . SER A 1 213 ? -3.393 -2.895 -15.758 1.00 78.81 213 SER A N 1
ATOM 1642 C CA . SER A 1 213 ? -3.073 -1.467 -15.772 1.00 78.81 213 SER A CA 1
ATOM 1643 C C . SER A 1 213 ? -3.301 -0.890 -17.158 1.00 78.81 213 SER A C 1
ATOM 1645 O O . SER A 1 213 ? -2.844 -1.477 -18.149 1.00 78.81 213 SER A O 1
ATOM 1647 N N . THR A 1 214 ? -3.949 0.263 -17.231 1.00 74.56 214 THR A N 1
ATOM 1648 C CA . THR A 1 214 ? -4.025 1.074 -18.439 1.00 74.56 214 THR A CA 1
ATOM 1649 C C . THR A 1 214 ? -2.956 2.159 -18.400 1.00 74.56 214 THR A C 1
ATOM 1651 O O . THR A 1 214 ? -2.516 2.583 -17.336 1.00 74.56 214 THR A O 1
ATOM 1654 N N . CYS A 1 215 ? -2.483 2.600 -19.562 1.00 67.12 215 CYS A N 1
ATOM 1655 C CA . CYS A 1 215 ? -1.775 3.872 -19.647 1.00 67.12 215 CYS A CA 1
ATOM 1656 C C . CYS A 1 215 ? -2.209 4.622 -20.905 1.00 67.12 215 CYS A C 1
ATOM 1658 O O . CYS A 1 215 ? -2.229 4.059 -22.011 1.00 67.12 215 CYS A O 1
ATOM 1660 N N . SER A 1 216 ? -2.551 5.899 -20.747 1.00 62.69 216 SER A N 1
ATOM 1661 C CA . SER A 1 216 ? -2.616 6.816 -21.876 1.00 62.69 216 SER A CA 1
ATOM 1662 C C . SER A 1 216 ? -1.193 7.103 -22.340 1.00 62.69 216 SER A C 1
ATOM 1664 O O . SER A 1 216 ? -0.306 7.429 -21.557 1.00 62.69 216 SER A O 1
ATOM 1666 N N . VAL A 1 217 ? -0.960 6.930 -23.638 1.00 59.78 217 VAL A N 1
ATOM 1667 C CA . VAL A 1 217 ? 0.299 7.334 -24.259 1.00 59.78 217 VAL A CA 1
ATOM 1668 C C . VAL A 1 217 ? 0.001 8.621 -25.001 1.00 59.78 217 VAL A C 1
ATOM 1670 O O . VAL A 1 217 ? -0.653 8.595 -26.049 1.00 59.78 217 VAL A O 1
ATOM 1673 N N . GLY A 1 218 ? 0.454 9.739 -24.439 1.00 55.41 218 GLY A N 1
ATOM 1674 C CA . GLY A 1 218 ? 0.468 11.014 -25.135 1.00 55.41 218 GLY A CA 1
ATOM 1675 C C . GLY A 1 218 ? 1.368 10.901 -26.358 1.00 55.41 218 GLY A C 1
ATOM 1676 O O . GLY A 1 218 ? 2.588 10.829 -26.244 1.00 55.41 218 GLY A O 1
ATOM 1677 N N . THR A 1 219 ? 0.783 10.835 -27.551 1.00 53.97 219 THR A N 1
ATOM 1678 C CA . THR A 1 219 ? 1.554 11.073 -28.773 1.00 53.97 219 THR A CA 1
ATOM 1679 C C . THR A 1 219 ? 1.692 12.576 -28.924 1.00 53.97 219 THR A C 1
ATOM 1681 O O . THR A 1 219 ? 0.690 13.241 -29.182 1.00 53.97 219 THR A O 1
ATOM 1684 N N . LEU A 1 220 ? 2.916 13.103 -28.786 1.00 54.59 220 LEU A N 1
ATOM 1685 C CA . LEU A 1 220 ? 3.214 14.465 -29.225 1.00 54.59 220 LEU A CA 1
ATOM 1686 C C . LEU A 1 220 ? 2.691 14.610 -30.662 1.00 54.59 220 LEU A C 1
ATOM 1688 O O . LEU A 1 220 ? 3.046 13.780 -31.513 1.00 54.59 220 LEU A O 1
ATOM 1692 N N . PRO A 1 221 ? 1.825 15.595 -30.952 1.00 49.56 221 PRO A N 1
ATOM 1693 C CA . PRO A 1 221 ? 1.378 15.815 -32.313 1.00 49.56 221 PRO A CA 1
ATOM 1694 C C . PRO A 1 221 ? 2.614 16.054 -33.177 1.00 49.56 221 PRO A C 1
ATOM 1696 O O . PRO A 1 221 ? 3.482 16.866 -32.850 1.00 49.56 221 PRO A O 1
ATOM 1699 N N . SER A 1 222 ? 2.724 15.313 -34.280 1.00 49.91 222 SER A N 1
ATOM 1700 C CA . SER A 1 222 ? 3.724 15.617 -35.296 1.00 49.91 222 SER A CA 1
ATOM 1701 C C . SER A 1 222 ? 3.513 17.070 -35.696 1.00 49.91 222 SER A C 1
ATOM 1703 O O . SER A 1 222 ? 2.404 17.422 -36.099 1.00 49.91 222 SER A O 1
ATOM 1705 N N . ARG A 1 223 ? 4.544 17.913 -35.535 1.00 46.28 223 ARG A N 1
ATOM 1706 C CA . ARG A 1 223 ? 4.494 19.330 -35.912 1.00 46.28 223 ARG A CA 1
ATOM 1707 C C . ARG A 1 223 ? 3.820 19.414 -37.283 1.00 46.28 223 ARG A C 1
ATOM 1709 O O . ARG A 1 223 ? 4.373 18.822 -38.218 1.00 46.28 223 ARG A O 1
ATOM 1716 N N . PRO A 1 224 ? 2.653 20.074 -37.427 1.00 48.81 224 PRO A N 1
ATOM 1717 C CA . PRO A 1 224 ? 2.063 20.242 -38.741 1.00 48.81 224 PRO A CA 1
ATOM 1718 C C . PRO A 1 224 ? 3.148 20.873 -39.602 1.00 48.81 224 PRO A C 1
ATOM 1720 O O . PRO A 1 224 ? 3.771 21.861 -39.193 1.00 48.81 224 PRO A O 1
ATOM 1723 N N . ALA A 1 225 ? 3.467 20.227 -40.726 1.00 48.41 225 ALA A N 1
ATOM 1724 C CA . ALA A 1 225 ? 4.424 20.768 -41.672 1.00 48.41 225 ALA A CA 1
ATOM 1725 C C . ALA A 1 225 ? 3.974 22.203 -41.932 1.00 48.41 225 ALA A C 1
ATOM 1727 O O . ALA A 1 225 ? 2.858 22.406 -42.411 1.00 48.41 225 ALA A O 1
ATOM 1728 N N . ARG A 1 226 ? 4.783 23.189 -41.506 1.00 47.44 226 ARG A N 1
ATOM 1729 C CA . ARG A 1 226 ? 4.461 24.597 -41.744 1.00 47.44 226 ARG A CA 1
ATOM 1730 C C . ARG A 1 226 ? 4.130 24.683 -43.233 1.00 47.44 226 ARG A C 1
ATOM 1732 O O . ARG A 1 226 ? 4.986 24.265 -44.020 1.00 47.44 226 ARG A O 1
ATOM 1739 N N . PRO A 1 227 ? 2.929 25.139 -43.630 1.00 45.66 227 PRO A N 1
ATOM 1740 C CA . PRO A 1 227 ? 2.690 25.397 -45.035 1.00 45.66 227 PRO A CA 1
ATOM 1741 C C . PRO A 1 227 ? 3.812 26.334 -45.469 1.00 45.66 227 PRO A C 1
ATOM 1743 O O . PRO A 1 227 ? 4.063 27.348 -44.811 1.00 45.66 227 PRO A O 1
ATOM 1746 N N . ASN A 1 228 ? 4.572 25.922 -46.488 1.00 45.34 228 ASN A N 1
ATOM 1747 C CA . ASN A 1 228 ? 5.577 26.788 -47.088 1.00 45.34 228 ASN A CA 1
ATOM 1748 C C . ASN A 1 228 ? 4.899 28.142 -47.317 1.00 45.34 228 ASN A C 1
ATOM 1750 O O . ASN A 1 228 ? 3.809 28.144 -47.897 1.00 45.34 228 ASN A O 1
ATOM 1754 N N . PRO A 1 229 ? 5.469 29.264 -46.847 1.00 44.03 229 PRO A N 1
ATOM 1755 C CA . PRO A 1 229 ? 4.909 30.563 -47.151 1.00 44.03 229 PRO A CA 1
ATOM 1756 C C . PRO A 1 229 ? 5.014 30.746 -48.663 1.00 44.03 229 PRO A C 1
ATOM 1758 O O . PRO A 1 229 ? 6.073 31.072 -49.201 1.00 44.03 229 PRO A O 1
ATOM 1761 N N . THR A 1 230 ? 3.919 30.458 -49.360 1.00 45.06 230 THR A N 1
ATOM 1762 C CA . THR A 1 230 ? 3.734 30.882 -50.735 1.00 45.06 230 THR A CA 1
ATOM 1763 C C . THR A 1 230 ? 3.694 32.398 -50.672 1.00 45.06 230 THR A C 1
ATOM 1765 O O . THR A 1 230 ? 2.818 32.991 -50.049 1.00 45.06 230 THR A O 1
ATOM 1768 N N . VAL A 1 231 ? 4.733 33.009 -51.223 1.00 50.56 231 VAL A N 1
ATOM 1769 C CA . VAL A 1 231 ? 4.818 34.446 -51.451 1.00 50.56 231 VAL A CA 1
ATOM 1770 C C . VAL A 1 231 ? 3.666 34.848 -52.385 1.00 50.56 231 VAL A C 1
ATOM 1772 O O . VAL A 1 231 ? 3.509 34.230 -53.437 1.00 50.56 231 VAL A O 1
ATOM 1775 N N . GLY A 1 232 ? 2.905 35.876 -51.995 1.00 48.06 232 GLY A N 1
ATOM 1776 C CA . GLY A 1 232 ? 1.748 36.443 -52.715 1.00 48.06 232 GLY A CA 1
ATOM 1777 C C . GLY A 1 232 ? 0.430 36.120 -51.998 1.00 48.06 232 GLY A C 1
ATOM 1778 O O . GLY A 1 232 ? 0.157 34.959 -51.739 1.00 48.06 232 GLY A O 1
ATOM 1779 N N . ASP A 1 233 ? -0.418 37.055 -51.578 1.00 39.38 233 ASP A N 1
ATOM 1780 C CA . ASP A 1 233 ? -0.696 38.377 -52.130 1.00 39.38 233 ASP A CA 1
ATOM 1781 C C . ASP A 1 233 ? -1.136 39.369 -51.045 1.00 39.38 233 ASP A C 1
ATOM 1783 O O . ASP A 1 233 ? -1.710 39.005 -50.018 1.00 39.38 233 ASP A O 1
ATOM 1787 N N . GLN A 1 234 ? -0.866 40.646 -51.322 1.00 47.69 234 GLN A N 1
ATOM 1788 C CA . GLN A 1 234 ? -1.505 41.788 -50.677 1.00 47.69 234 GLN A CA 1
ATOM 1789 C C . GLN A 1 234 ? -3.014 41.764 -50.946 1.00 47.69 234 GLN A C 1
ATOM 1791 O O . GLN A 1 234 ? -3.428 41.670 -52.100 1.00 47.69 234 GLN A O 1
ATOM 1796 N N . ALA A 1 235 ? -3.821 41.962 -49.907 1.00 40.12 235 ALA A N 1
ATOM 1797 C CA . ALA A 1 235 ? -5.129 42.586 -50.052 1.00 40.12 235 ALA A CA 1
ATOM 1798 C C . ALA A 1 235 ? -5.507 43.294 -48.749 1.00 40.12 235 ALA A C 1
ATOM 1800 O O . ALA A 1 235 ? -5.557 42.700 -47.672 1.00 40.12 235 ALA A O 1
ATOM 1801 N N . ASP A 1 236 ? -5.725 44.590 -48.899 1.00 44.16 236 ASP A N 1
ATOM 1802 C CA . ASP A 1 236 ? -6.172 45.543 -47.900 1.00 44.16 236 ASP A CA 1
ATOM 1803 C C . ASP A 1 236 ? -7.667 45.340 -47.580 1.00 44.16 236 ASP A C 1
ATOM 1805 O O . ASP A 1 236 ? -8.423 44.887 -48.440 1.00 44.16 236 ASP A O 1
ATOM 1809 N N . GLY A 1 237 ? -8.118 45.795 -46.404 1.00 38.84 237 GLY A N 1
ATOM 1810 C CA . GLY A 1 237 ? -9.473 46.351 -46.282 1.00 38.84 237 GLY A CA 1
ATOM 1811 C C . GLY A 1 237 ? -10.393 45.811 -45.182 1.00 38.84 237 GLY A C 1
ATOM 1812 O O . GLY A 1 237 ? -10.990 44.753 -45.317 1.00 38.84 237 GLY A O 1
ATOM 1813 N N . GLU A 1 238 ? -10.615 46.699 -44.211 1.00 39.72 238 GLU A N 1
ATOM 1814 C CA . GLU A 1 238 ? -11.901 47.029 -43.573 1.00 39.72 238 GLU A CA 1
ATOM 1815 C C . GLU A 1 238 ? -12.426 46.276 -42.336 1.00 39.72 238 GLU A C 1
ATOM 1817 O O . GLU A 1 238 ? -12.347 45.065 -42.162 1.00 39.72 238 GLU A O 1
ATOM 1822 N N . ALA A 1 239 ? -12.955 47.128 -41.455 1.00 48.31 239 ALA A N 1
ATOM 1823 C CA . ALA A 1 239 ? -13.404 46.938 -40.088 1.00 48.31 239 ALA A CA 1
ATOM 1824 C C . ALA A 1 239 ? -14.845 46.417 -39.984 1.00 48.31 239 ALA A C 1
ATOM 1826 O O . ALA A 1 239 ? -15.646 46.695 -40.868 1.00 48.31 239 ALA A O 1
ATOM 1827 N N . ASN A 1 240 ? -15.164 45.767 -38.856 1.00 40.31 240 ASN A N 1
ATOM 1828 C CA . ASN A 1 240 ? -16.461 45.712 -38.148 1.00 40.31 240 ASN A CA 1
ATOM 1829 C C . ASN A 1 240 ? -16.157 45.085 -36.766 1.00 40.31 240 ASN A C 1
ATOM 1831 O O . ASN A 1 240 ? -15.498 44.053 -36.723 1.00 40.31 240 ASN A O 1
ATOM 1835 N N . ASP A 1 241 ? -16.315 45.744 -35.618 1.00 40.78 241 ASP A N 1
ATOM 1836 C CA . ASP A 1 241 ? -17.521 46.165 -34.869 1.00 40.78 241 ASP A CA 1
ATOM 1837 C C . ASP A 1 241 ? -17.512 45.382 -33.526 1.00 40.78 241 ASP A C 1
ATOM 1839 O O . ASP A 1 241 ? -17.530 44.151 -33.562 1.00 40.78 241 ASP A O 1
ATOM 1843 N N . PRO A 1 242 ? -17.367 46.027 -32.347 1.00 51.03 242 PRO A N 1
ATOM 1844 C CA . PRO A 1 242 ? -17.179 45.331 -31.079 1.00 51.03 242 PRO A CA 1
ATOM 1845 C C . PRO A 1 242 ? -18.508 45.196 -30.334 1.00 51.03 242 PRO A C 1
ATOM 1847 O O . PRO A 1 242 ? -18.954 46.123 -29.655 1.00 51.03 242 PRO A O 1
ATOM 1850 N N . ALA A 1 243 ? -19.124 44.023 -30.402 1.00 47.72 243 ALA A N 1
ATOM 1851 C CA . ALA A 1 243 ? -20.145 43.654 -29.438 1.00 47.72 243 ALA A CA 1
ATOM 1852 C C . ALA A 1 243 ? -20.150 42.143 -29.213 1.00 47.72 243 ALA A C 1
ATOM 1854 O O . ALA A 1 243 ? -20.310 41.371 -30.151 1.00 47.72 243 ALA A O 1
ATOM 1855 N N . ASP A 1 244 ? -20.074 41.790 -27.931 1.00 51.41 244 ASP A N 1
ATOM 1856 C CA . ASP A 1 244 ? -20.670 40.581 -27.366 1.00 51.41 244 ASP A CA 1
ATOM 1857 C C . ASP A 1 244 ? -19.887 39.269 -27.522 1.00 51.41 244 ASP A C 1
ATOM 1859 O O . ASP A 1 244 ? -20.235 38.424 -28.334 1.00 51.41 244 ASP A O 1
ATOM 1863 N N . VAL A 1 245 ? -18.844 39.099 -26.700 1.00 47.81 245 VAL A N 1
ATOM 1864 C CA . VAL A 1 245 ? -18.503 37.856 -25.971 1.00 47.81 245 VAL A CA 1
ATOM 1865 C C . VAL A 1 245 ? -17.339 38.177 -25.031 1.00 47.81 245 VAL A C 1
ATOM 186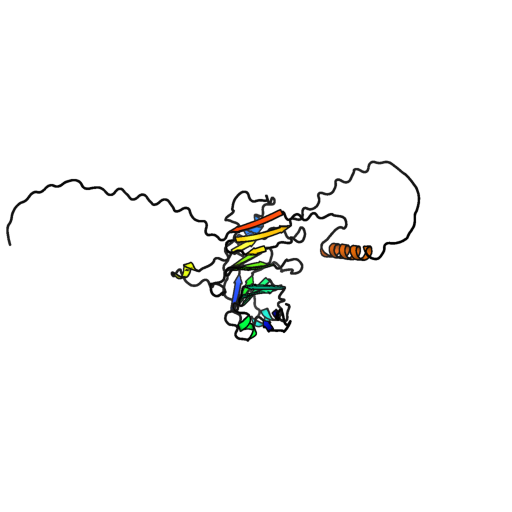7 O O . VAL A 1 245 ? -16.267 38.562 -25.473 1.00 47.81 245 VAL A O 1
ATOM 1870 N N . GLY A 1 246 ? -17.536 38.091 -23.719 1.00 49.72 246 GLY A N 1
ATOM 1871 C CA . GLY A 1 246 ? -16.480 38.469 -22.777 1.00 49.72 246 GLY A CA 1
ATOM 1872 C C . GLY A 1 246 ? -16.815 38.067 -21.357 1.00 49.72 246 GLY A C 1
ATOM 1873 O O . GLY A 1 246 ? -16.964 38.932 -20.508 1.00 49.72 246 GLY A O 1
ATOM 1874 N N . PHE A 1 247 ? -17.021 36.770 -21.131 1.00 46.62 247 PHE A N 1
ATOM 1875 C CA . PHE A 1 247 ? -17.028 36.193 -19.779 1.00 46.62 247 PHE A CA 1
ATOM 1876 C C . PHE A 1 247 ? -16.628 34.707 -19.759 1.00 46.62 247 PHE A C 1
ATOM 1878 O O . PHE A 1 247 ? -16.128 34.245 -18.740 1.00 46.62 247 PHE A O 1
ATOM 1885 N N . GLU A 1 248 ? -16.780 33.964 -20.863 1.00 51.41 248 GLU A N 1
ATOM 1886 C CA . GLU A 1 248 ? -16.296 32.571 -20.953 1.00 51.41 248 GLU A CA 1
ATOM 1887 C C . GLU A 1 248 ? -14.846 32.462 -21.465 1.00 51.41 248 GLU A C 1
ATOM 1889 O O . GLU A 1 248 ? -14.139 31.526 -21.101 1.00 51.41 248 GLU A O 1
ATOM 1894 N N . GLU A 1 249 ? -14.361 33.441 -22.236 1.00 50.19 249 GLU A N 1
ATOM 1895 C CA . GLU A 1 249 ? -13.025 33.394 -22.853 1.00 50.19 249 GLU A CA 1
ATOM 1896 C C . GLU A 1 249 ? -11.895 33.681 -21.843 1.00 50.19 249 GLU A C 1
ATOM 1898 O O . GLU A 1 249 ? -10.907 32.955 -21.815 1.00 50.19 249 GLU A O 1
ATOM 1903 N N . GLU A 1 250 ? -12.083 34.631 -20.914 1.00 53.28 250 GLU A N 1
ATOM 1904 C CA . GLU A 1 250 ? -11.111 34.901 -19.833 1.00 53.28 250 GLU A CA 1
ATOM 1905 C C . GLU A 1 250 ? -10.977 33.728 -18.846 1.00 53.28 250 GLU A C 1
ATOM 1907 O O . GLU A 1 250 ? -9.904 33.506 -18.282 1.00 53.28 250 GLU A O 1
ATOM 1912 N N . ALA A 1 251 ? -12.053 32.963 -18.626 1.00 54.97 251 ALA A N 1
ATOM 1913 C CA . ALA A 1 251 ? -12.014 31.787 -17.759 1.00 54.97 251 ALA A CA 1
ATOM 1914 C C . ALA A 1 251 ? -11.237 30.637 -18.417 1.00 54.97 251 ALA A C 1
ATOM 1916 O O . ALA A 1 251 ? -10.459 29.962 -17.744 1.00 54.97 251 ALA A O 1
ATOM 1917 N N . GLN A 1 252 ? -11.402 30.447 -19.730 1.00 53.31 252 GLN A N 1
ATOM 1918 C CA . GLN A 1 252 ? -10.649 29.450 -20.487 1.00 53.31 252 GLN A CA 1
ATOM 1919 C C . GLN A 1 252 ? -9.171 29.844 -20.619 1.00 53.31 252 GLN A C 1
ATOM 1921 O O . GLN A 1 252 ? -8.303 29.007 -20.397 1.00 53.31 252 GLN A O 1
ATOM 1926 N N . GLU A 1 253 ? -8.872 31.121 -20.870 1.00 56.41 253 GLU A N 1
ATOM 1927 C CA . GLU A 1 253 ? -7.498 31.626 -20.973 1.00 56.41 253 GLU A CA 1
ATOM 1928 C C . GLU A 1 253 ? -6.743 31.529 -19.634 1.00 56.41 253 GLU A C 1
ATOM 1930 O O . GLU A 1 253 ? -5.561 31.191 -19.610 1.00 56.41 253 GLU A O 1
ATOM 1935 N N . GLN A 1 254 ? -7.413 31.743 -18.494 1.00 54.94 254 GLN A N 1
ATOM 1936 C CA . GLN A 1 254 ? -6.805 31.527 -17.173 1.00 54.94 254 GLN A CA 1
ATOM 1937 C C . GLN A 1 254 ? -6.529 30.051 -16.877 1.00 54.94 254 GLN A C 1
ATOM 1939 O O . GLN A 1 254 ? -5.492 29.733 -16.292 1.00 54.94 254 GLN A O 1
ATOM 1944 N N . VAL A 1 255 ? -7.427 29.148 -17.281 1.00 53.47 255 VAL A N 1
ATOM 1945 C CA . VAL A 1 255 ? -7.212 27.700 -17.153 1.00 53.47 255 VAL A CA 1
ATOM 1946 C C . VAL A 1 255 ? -6.049 27.269 -18.047 1.00 53.47 255 VAL A C 1
ATOM 1948 O O . VAL A 1 255 ? -5.123 26.621 -17.564 1.00 53.47 255 VAL A O 1
ATOM 1951 N N . ASP A 1 256 ? -6.032 27.692 -19.309 1.00 49.78 256 ASP A N 1
ATOM 1952 C CA . ASP A 1 256 ? -4.982 27.349 -20.269 1.00 49.78 256 ASP A CA 1
ATOM 1953 C C . ASP A 1 256 ? -3.615 27.918 -19.851 1.00 49.78 256 ASP A C 1
ATOM 1955 O O . ASP A 1 256 ? -2.605 27.221 -19.956 1.00 49.78 256 ASP A O 1
ATOM 1959 N N . ASN A 1 257 ? -3.571 29.130 -19.285 1.00 54.47 257 ASN A N 1
ATOM 1960 C CA . ASN A 1 257 ? -2.349 29.717 -18.728 1.00 54.47 257 ASN A CA 1
ATOM 1961 C C . ASN A 1 257 ? -1.875 29.001 -17.454 1.00 54.47 257 ASN A C 1
ATOM 1963 O O . ASN A 1 257 ? -0.673 28.806 -17.286 1.00 54.47 257 ASN A O 1
ATOM 1967 N N . TYR A 1 258 ? -2.788 28.550 -16.586 1.00 48.94 258 TYR A N 1
ATOM 1968 C CA . TYR A 1 258 ? -2.430 27.752 -15.408 1.00 48.94 258 TYR A CA 1
ATOM 1969 C C . TYR A 1 258 ? -1.806 26.409 -15.811 1.00 48.94 258 TYR A C 1
ATOM 1971 O O . TYR A 1 258 ? -0.749 26.033 -15.301 1.00 48.94 258 TYR A O 1
ATOM 1979 N N . TRP A 1 259 ? -2.401 25.708 -16.783 1.00 43.78 259 TRP A N 1
ATOM 1980 C CA . TRP A 1 259 ? -1.818 24.477 -17.326 1.00 43.78 259 TRP A CA 1
ATOM 1981 C C . TRP A 1 259 ? -0.512 24.746 -18.097 1.00 43.78 259 TRP A C 1
ATOM 1983 O O . TRP A 1 259 ? 0.411 23.931 -18.035 1.00 43.78 259 TRP A O 1
ATOM 1993 N N . SER A 1 260 ? -0.386 25.899 -18.764 1.00 51.47 260 SER A N 1
ATOM 1994 C CA . SER A 1 260 ? 0.842 26.337 -19.443 1.00 51.47 260 SER A CA 1
ATOM 1995 C C . SER A 1 260 ? 2.005 26.546 -18.477 1.00 51.47 260 SER A C 1
ATOM 1997 O O . SER A 1 260 ? 3.077 25.977 -18.683 1.00 51.47 260 SER A O 1
ATOM 1999 N N . GLU A 1 261 ? 1.792 27.292 -17.392 1.00 50.84 261 GLU A N 1
ATOM 2000 C CA . GLU A 1 261 ? 2.838 27.594 -16.411 1.00 50.84 261 GLU A CA 1
ATOM 2001 C C . GLU A 1 261 ? 3.245 26.369 -15.583 1.00 50.84 261 GLU A C 1
ATOM 2003 O O . GLU A 1 261 ? 4.432 26.185 -15.311 1.00 50.84 261 GLU A O 1
ATOM 2008 N N . VAL A 1 262 ? 2.290 25.515 -15.198 1.00 44.81 262 VAL A N 1
ATOM 2009 C CA . VAL A 1 262 ? 2.567 24.351 -14.337 1.00 44.81 262 VAL A CA 1
ATOM 2010 C C . VAL A 1 262 ? 3.156 23.176 -15.131 1.00 44.81 262 VAL A C 1
ATOM 2012 O O . VAL A 1 262 ? 4.013 22.457 -14.613 1.00 44.81 262 VAL A O 1
ATOM 2015 N N . TYR A 1 263 ? 2.751 22.990 -16.394 1.00 46.72 263 TYR A N 1
ATOM 2016 C CA . TYR A 1 263 ? 3.097 21.799 -17.187 1.00 46.72 263 TYR A CA 1
ATOM 2017 C C . TYR A 1 263 ? 3.838 22.089 -18.503 1.00 46.72 263 TYR A C 1
ATOM 2019 O O . TYR A 1 263 ? 4.130 21.156 -19.252 1.00 46.72 263 TYR A O 1
ATOM 2027 N N . GLY A 1 264 ? 4.169 23.349 -18.806 1.00 49.47 264 GLY A N 1
ATOM 2028 C CA . GLY A 1 264 ? 4.825 23.733 -20.064 1.00 49.47 264 GLY A CA 1
ATOM 2029 C C . GLY A 1 264 ? 3.919 23.589 -21.295 1.00 49.47 264 GLY A C 1
ATOM 2030 O O . GLY A 1 264 ? 4.400 23.297 -22.390 1.00 49.47 264 GLY A O 1
ATOM 2031 N N . TYR A 1 265 ? 2.606 23.733 -21.112 1.00 52.31 265 TYR A N 1
ATOM 2032 C CA . TYR A 1 265 ? 1.586 23.569 -22.150 1.00 52.31 265 TYR A CA 1
ATOM 2033 C C . TYR A 1 265 ? 1.588 24.765 -23.119 1.00 52.31 265 TYR A C 1
ATOM 2035 O O . TYR A 1 265 ? 1.295 25.883 -22.716 1.00 52.31 265 TYR A O 1
ATOM 2043 N N . GLU A 1 266 ? 1.898 24.580 -24.404 1.00 54.47 266 GLU A N 1
ATOM 2044 C CA . GLU A 1 266 ? 1.666 25.644 -25.395 1.00 54.47 266 GLU A CA 1
ATOM 2045 C C . GLU A 1 266 ? 0.184 25.629 -25.828 1.00 54.47 266 GLU A C 1
ATOM 2047 O O . GLU A 1 266 ? -0.299 24.589 -26.294 1.00 54.47 266 GLU A O 1
ATOM 2052 N N . PRO A 1 267 ? -0.562 26.742 -25.704 1.00 47.41 267 PRO A N 1
ATOM 2053 C CA . PRO A 1 267 ? -1.948 26.802 -26.159 1.00 47.41 267 PRO A CA 1
ATOM 2054 C C . PRO A 1 267 ? -2.026 26.607 -27.685 1.00 47.41 267 PRO A C 1
ATOM 2056 O O . PRO A 1 267 ? -1.298 27.246 -28.445 1.00 47.41 267 PRO A O 1
ATOM 2059 N N . GLY A 1 268 ? -2.904 25.702 -28.142 1.00 57.31 268 GLY A N 1
ATOM 2060 C CA . GLY A 1 268 ? -3.158 25.435 -29.569 1.00 57.31 268 GLY A CA 1
ATOM 2061 C C . GLY A 1 268 ? -2.915 23.999 -30.060 1.00 57.31 268 GLY A C 1
ATOM 2062 O O . GLY A 1 268 ? -3.150 23.719 -31.237 1.00 57.31 268 GLY A O 1
ATOM 2063 N N . TYR A 1 269 ? -2.482 23.070 -29.200 1.00 54.72 269 TYR A N 1
ATOM 2064 C CA . TYR A 1 269 ? -2.351 21.654 -29.565 1.00 54.72 269 TYR A CA 1
ATOM 2065 C C . TYR A 1 269 ? -3.590 20.842 -29.154 1.00 54.72 269 TYR A C 1
ATOM 2067 O O . TYR A 1 269 ? -3.889 20.692 -27.972 1.00 54.72 269 TYR A O 1
ATOM 2075 N N . GLU A 1 270 ? -4.288 20.257 -30.134 1.00 52.59 270 GLU A N 1
ATOM 2076 C CA . GLU A 1 270 ? -5.353 19.276 -29.890 1.00 52.59 270 GLU A CA 1
ATOM 2077 C C . GLU A 1 270 ? -4.713 17.948 -29.440 1.00 52.59 270 GLU A C 1
ATOM 2079 O O . GLU A 1 270 ? -4.246 17.140 -30.252 1.00 52.59 270 GLU A O 1
ATOM 2084 N N . TYR A 1 271 ? -4.621 17.735 -28.125 1.00 51.12 271 TYR A N 1
ATOM 2085 C CA . TYR A 1 271 ? -4.038 16.522 -27.557 1.00 51.12 271 TYR A CA 1
ATOM 2086 C C . TYR A 1 271 ? -5.009 15.349 -27.732 1.00 51.12 271 TYR A C 1
ATOM 2088 O O . TYR A 1 271 ? -6.001 15.209 -27.018 1.00 51.12 271 TYR A O 1
ATOM 2096 N N . ARG A 1 272 ? -4.732 14.463 -28.694 1.00 54.28 272 ARG A N 1
ATOM 2097 C CA . ARG A 1 272 ? -5.451 13.188 -28.801 1.00 54.28 272 ARG A CA 1
ATOM 2098 C C . ARG A 1 272 ? -4.860 12.190 -27.815 1.00 54.28 272 ARG A C 1
ATOM 2100 O O . ARG A 1 272 ? -3.969 11.412 -28.161 1.00 54.28 272 ARG A O 1
ATOM 2107 N N . SER A 1 273 ? -5.380 12.197 -26.594 1.00 51.84 273 SER A N 1
ATOM 2108 C CA . SER A 1 273 ? -5.138 11.129 -25.626 1.00 51.84 273 SER A CA 1
ATOM 2109 C C . SER A 1 273 ? -5.825 9.859 -26.115 1.00 51.84 273 SER A C 1
ATOM 2111 O O . SER A 1 273 ? -7.042 9.717 -26.050 1.00 51.84 273 SER A O 1
ATOM 2113 N N . ALA A 1 274 ? -5.043 8.932 -26.656 1.00 54.91 274 ALA A N 1
ATOM 2114 C CA . ALA A 1 274 ? -5.522 7.600 -26.977 1.00 54.91 274 ALA A CA 1
ATOM 2115 C C . ALA A 1 274 ? -5.091 6.646 -25.858 1.00 54.91 274 ALA A C 1
ATOM 2117 O O . ALA A 1 274 ? -3.895 6.454 -25.617 1.00 54.91 274 ALA A O 1
ATOM 2118 N N . THR A 1 275 ? -6.060 6.023 -25.189 1.00 54.16 275 THR A N 1
ATOM 2119 C CA . THR A 1 275 ? -5.811 4.886 -24.296 1.00 54.16 275 THR A CA 1
ATOM 2120 C C . THR A 1 275 ? -5.344 3.719 -25.158 1.00 54.16 275 THR A C 1
ATOM 2122 O O . THR A 1 275 ? -6.133 3.135 -25.898 1.00 54.16 275 THR A O 1
ATOM 2125 N N . LYS A 1 276 ? -4.040 3.427 -25.146 1.00 55.59 276 LYS A N 1
ATOM 2126 C CA . LYS A 1 276 ? -3.425 2.502 -26.118 1.00 55.59 276 LYS A CA 1
ATOM 2127 C C . LYS A 1 276 ? -2.899 1.207 -25.514 1.00 55.59 276 LYS A C 1
ATOM 2129 O O . LYS A 1 276 ? -2.542 0.304 -26.269 1.00 55.59 276 LYS A O 1
ATOM 2134 N N . MET A 1 277 ? -2.817 1.092 -24.190 1.00 58.22 277 MET A N 1
ATOM 2135 C CA . MET A 1 277 ? -2.156 -0.055 -23.577 1.00 58.22 277 MET A CA 1
ATOM 2136 C C . MET A 1 277 ? -2.959 -0.581 -22.399 1.00 58.22 277 MET A C 1
ATOM 2138 O O . MET A 1 277 ? -3.105 0.109 -21.398 1.00 58.22 277 MET A O 1
ATOM 2142 N N . LEU A 1 278 ? -3.443 -1.814 -22.533 1.00 61.72 278 LEU A N 1
ATOM 2143 C CA . LEU A 1 278 ? -3.882 -2.649 -21.426 1.00 61.72 278 LEU A CA 1
ATOM 2144 C C . LEU A 1 278 ? -2.760 -3.648 -21.149 1.00 61.72 278 LEU A C 1
ATOM 2146 O O . LEU A 1 278 ? -2.358 -4.390 -22.044 1.00 61.72 278 LEU A O 1
ATOM 2150 N N . ARG A 1 279 ? -2.239 -3.663 -19.926 1.00 65.44 279 ARG A N 1
ATOM 2151 C CA . ARG A 1 279 ? -1.308 -4.701 -19.479 1.00 65.44 279 ARG A CA 1
ATOM 2152 C C . ARG A 1 279 ? -2.028 -5.651 -18.560 1.00 65.44 279 ARG A C 1
ATOM 2154 O O . ARG A 1 279 ? -2.703 -5.189 -17.652 1.00 65.44 279 ARG A O 1
ATOM 2161 N N . ILE A 1 280 ? -1.836 -6.942 -18.797 1.00 70.62 280 ILE A N 1
ATOM 2162 C CA . ILE A 1 280 ? -2.303 -8.014 -17.926 1.00 70.62 280 ILE A CA 1
ATOM 2163 C C . ILE A 1 280 ? -1.058 -8.763 -17.453 1.00 70.62 280 ILE A C 1
ATOM 2165 O O . ILE A 1 280 ? -0.324 -9.312 -18.273 1.00 70.62 280 ILE A O 1
ATOM 2169 N N . LEU A 1 281 ? -0.792 -8.749 -16.149 1.00 69.38 281 LEU A N 1
ATOM 2170 C CA . LEU A 1 281 ? 0.272 -9.544 -15.527 1.00 69.38 281 LEU A CA 1
ATOM 2171 C C . LEU A 1 281 ? -0.393 -10.652 -14.726 1.00 69.38 281 LEU A C 1
ATOM 2173 O O . LEU A 1 281 ? -1.058 -10.347 -13.745 1.00 69.38 281 LEU A O 1
ATOM 2177 N N . SER A 1 282 ? -0.262 -11.911 -15.140 1.00 71.69 282 SER A N 1
ATOM 2178 C CA . SER A 1 282 ? -0.872 -13.023 -14.406 1.00 71.69 282 SER A CA 1
ATOM 2179 C C . SER A 1 282 ? 0.008 -13.480 -13.240 1.00 71.69 282 SER A C 1
ATOM 2181 O O . SER A 1 282 ? 1.226 -13.568 -13.361 1.00 71.69 282 SER A O 1
ATOM 2183 N N . PHE A 1 283 ? -0.630 -13.795 -12.115 1.00 65.31 283 PHE A N 1
ATOM 2184 C CA . PHE A 1 283 ? -0.037 -14.441 -10.946 1.00 65.31 283 PHE A CA 1
ATOM 2185 C C . PHE A 1 283 ? -0.203 -15.962 -10.962 1.00 65.31 283 PHE A C 1
ATOM 2187 O O . PHE A 1 283 ? 0.225 -16.624 -10.012 1.00 65.31 283 PHE A O 1
ATOM 2194 N N . ALA A 1 284 ? -0.882 -16.518 -11.971 1.00 59.00 284 ALA A N 1
ATOM 2195 C CA . ALA A 1 284 ? -1.094 -17.951 -12.045 1.00 59.00 284 ALA A CA 1
ATOM 2196 C C . ALA A 1 284 ? 0.274 -18.649 -12.090 1.00 59.00 284 ALA A C 1
ATOM 2198 O O . ALA A 1 284 ? 1.121 -18.264 -12.903 1.00 59.00 284 ALA A O 1
ATOM 2199 N N . PRO A 1 285 ? 0.526 -19.662 -11.238 1.00 53.09 285 PRO A N 1
ATOM 2200 C CA . PRO A 1 285 ? 1.688 -20.507 -11.437 1.00 53.09 285 PRO A CA 1
ATOM 2201 C C . PRO A 1 285 ? 1.581 -21.055 -12.857 1.00 53.09 285 PRO A C 1
ATOM 2203 O O . PRO A 1 285 ? 0.573 -21.682 -13.191 1.00 53.09 285 PRO A O 1
ATOM 2206 N N . GLN A 1 286 ? 2.583 -20.771 -13.696 1.00 44.28 286 GLN A N 1
ATOM 2207 C CA . GLN A 1 286 ? 2.729 -21.411 -14.999 1.00 44.28 286 GLN A CA 1
ATOM 2208 C C . GLN A 1 286 ? 2.512 -22.904 -14.747 1.00 44.28 286 GLN A C 1
ATOM 2210 O O . GLN A 1 286 ? 3.261 -23.514 -13.976 1.00 44.28 286 GLN A O 1
ATOM 2215 N N . ILE A 1 287 ? 1.428 -23.468 -15.289 1.00 40.88 287 ILE A N 1
ATOM 2216 C CA . ILE A 1 287 ? 1.188 -24.904 -15.217 1.00 40.88 287 ILE A CA 1
ATOM 2217 C C . ILE A 1 287 ? 2.346 -25.498 -16.002 1.00 40.88 287 ILE A C 1
ATOM 2219 O O . ILE A 1 287 ? 2.307 -25.535 -17.229 1.00 40.88 287 ILE A O 1
ATOM 2223 N N . VAL A 1 288 ? 3.408 -25.899 -15.302 1.00 39.22 288 VAL A N 1
ATOM 2224 C CA . VAL A 1 288 ? 4.471 -26.697 -15.894 1.00 39.22 288 VAL A CA 1
ATOM 2225 C C . VAL A 1 288 ? 3.741 -27.907 -16.467 1.00 39.22 288 VAL A C 1
ATOM 2227 O O . VAL A 1 288 ? 3.086 -28.616 -15.690 1.00 39.22 288 VAL A O 1
ATOM 2230 N N . PRO A 1 289 ? 3.751 -28.116 -17.799 1.00 39.53 289 PRO A N 1
ATOM 2231 C CA . PRO A 1 289 ? 3.134 -29.294 -18.379 1.00 39.53 289 PRO A CA 1
ATOM 2232 C C . PRO A 1 289 ? 3.697 -30.488 -17.614 1.00 39.53 289 PRO A C 1
ATOM 2234 O O . PRO A 1 289 ? 4.916 -30.520 -17.411 1.00 39.53 289 PRO A O 1
ATOM 2237 N N . PRO A 1 290 ? 2.858 -31.413 -17.118 1.00 36.94 290 PRO A N 1
ATOM 2238 C CA . PRO A 1 290 ? 3.355 -32.539 -16.348 1.00 36.94 290 PRO A CA 1
ATOM 2239 C C . PRO A 1 290 ? 4.461 -33.186 -17.172 1.00 36.94 290 PRO A C 1
ATOM 2241 O O . PRO A 1 290 ? 4.218 -33.613 -18.303 1.00 36.94 290 PRO A O 1
ATOM 2244 N N . HIS A 1 291 ? 5.687 -33.177 -16.640 1.00 38.50 291 HIS A N 1
ATOM 2245 C CA . HIS A 1 291 ? 6.770 -33.939 -17.234 1.00 38.50 291 HIS A CA 1
ATOM 2246 C C . HIS A 1 291 ? 6.220 -35.344 -17.454 1.00 38.50 291 HIS A C 1
ATOM 2248 O O . HIS A 1 291 ? 5.699 -35.955 -16.515 1.00 38.50 291 HIS A O 1
ATOM 2254 N N . LEU A 1 292 ? 6.255 -35.788 -18.714 1.00 44.94 292 LEU A N 1
ATOM 2255 C CA . LEU A 1 292 ? 5.889 -37.141 -19.112 1.00 44.94 292 LEU A CA 1
ATOM 2256 C C . LEU A 1 292 ? 6.420 -38.116 -18.054 1.00 44.94 292 LEU A C 1
ATOM 2258 O O . LEU A 1 292 ? 7.590 -37.986 -17.673 1.00 44.94 292 LEU A O 1
ATOM 2262 N N . PRO A 1 293 ? 5.587 -39.038 -17.540 1.00 38.03 293 PRO A N 1
ATOM 2263 C CA . PRO A 1 293 ? 6.050 -40.000 -16.557 1.00 38.03 293 PRO A CA 1
ATOM 2264 C C . PRO A 1 293 ? 7.277 -40.712 -17.125 1.00 38.03 293 PRO A C 1
ATOM 2266 O O . PRO A 1 293 ? 7.245 -41.202 -18.253 1.00 38.03 293 PRO A O 1
ATOM 2269 N N . LEU A 1 294 ? 8.367 -40.707 -16.350 1.00 41.22 294 LEU A N 1
ATOM 2270 C CA . LEU A 1 294 ? 9.530 -41.555 -16.587 1.00 41.22 294 LEU A CA 1
ATOM 2271 C C . LEU A 1 294 ? 9.016 -42.965 -16.887 1.00 41.22 294 LEU A C 1
ATOM 2273 O O . LEU A 1 294 ? 8.334 -43.548 -16.043 1.00 41.22 294 LEU A O 1
ATOM 2277 N N . GLU A 1 295 ? 9.297 -43.466 -18.092 1.00 41.47 295 GLU A N 1
ATOM 2278 C CA . GLU A 1 295 ? 8.939 -44.826 -18.478 1.00 41.47 295 GLU A CA 1
ATOM 2279 C C . GLU A 1 295 ? 9.444 -45.798 -17.408 1.00 41.47 295 GLU A C 1
ATOM 2281 O O . GLU A 1 295 ? 10.635 -45.835 -17.081 1.00 41.47 295 GLU A O 1
ATOM 2286 N N . GLU A 1 296 ? 8.519 -46.573 -16.843 1.00 39.12 296 GLU A N 1
ATOM 2287 C CA . GLU A 1 296 ? 8.864 -47.698 -15.989 1.00 39.12 296 GLU A CA 1
ATOM 2288 C C . GLU A 1 296 ? 9.724 -48.671 -16.799 1.00 39.12 296 GLU A C 1
ATOM 2290 O O . GLU A 1 296 ? 9.339 -49.128 -17.878 1.00 39.12 296 GLU A O 1
ATOM 2295 N N . ALA A 1 297 ? 10.906 -48.994 -16.272 1.00 43.72 297 ALA A N 1
ATOM 2296 C CA . ALA A 1 297 ? 11.744 -50.038 -16.837 1.00 43.72 297 ALA A CA 1
ATOM 2297 C C . ALA A 1 297 ? 10.930 -51.345 -16.949 1.00 43.72 297 ALA A C 1
ATOM 2299 O O . ALA A 1 297 ? 10.218 -51.700 -16.004 1.00 43.72 297 ALA A O 1
ATOM 2300 N N . PRO A 1 298 ? 11.031 -52.086 -18.067 1.00 38.28 298 PRO A N 1
ATOM 2301 C CA . PRO A 1 298 ? 10.250 -53.296 -18.265 1.00 38.28 298 PRO A CA 1
ATOM 2302 C C . PRO A 1 298 ? 10.559 -54.307 -17.159 1.00 38.28 298 PRO A C 1
ATOM 2304 O O . PRO A 1 298 ? 11.697 -54.750 -16.985 1.00 38.28 298 PRO A O 1
ATOM 2307 N N . SER A 1 299 ? 9.521 -54.683 -16.413 1.00 43.84 299 SER A N 1
ATOM 2308 C CA . SER A 1 299 ? 9.586 -55.781 -15.459 1.00 43.84 299 SER A CA 1
ATOM 2309 C C . SER A 1 299 ? 9.864 -57.076 -16.223 1.00 43.84 299 SER A C 1
ATOM 2311 O O . SER A 1 299 ? 9.084 -57.514 -17.069 1.00 43.84 299 SER A O 1
ATOM 2313 N N . SER A 1 300 ? 11.020 -57.688 -15.957 1.00 41.75 300 SER A N 1
ATOM 2314 C CA . SER A 1 300 ? 11.384 -58.967 -16.557 1.00 41.75 300 SER A CA 1
ATOM 2315 C C . SER A 1 300 ? 10.432 -60.052 -16.054 1.00 41.75 300 SER A C 1
ATOM 2317 O O . SER A 1 300 ? 10.488 -60.465 -14.892 1.00 41.75 300 SER A O 1
ATOM 2319 N N . SER A 1 301 ? 9.565 -60.533 -16.935 1.00 44.66 301 SER A N 1
ATOM 2320 C CA . SER A 1 301 ? 8.763 -61.728 -16.718 1.00 44.66 301 SER A CA 1
ATOM 2321 C C . SER A 1 301 ? 9.651 -62.979 -16.689 1.00 44.66 301 SER A C 1
ATOM 2323 O O . SER A 1 301 ? 10.349 -63.280 -17.655 1.00 44.66 301 SER A O 1
ATOM 2325 N N . SER A 1 302 ? 9.599 -63.688 -15.563 1.00 46.66 302 SER A N 1
ATOM 2326 C CA . SER A 1 302 ? 9.465 -65.149 -15.447 1.00 46.66 302 SER A CA 1
ATOM 2327 C C . SER A 1 302 ? 9.973 -66.029 -16.605 1.00 46.66 302 SER A C 1
ATOM 2329 O O . SER A 1 302 ? 9.338 -66.156 -17.649 1.00 46.66 302 SER A O 1
ATOM 2331 N N . GLY A 1 303 ? 11.032 -66.797 -16.322 1.00 39.91 303 GLY A N 1
ATOM 2332 C CA . GLY A 1 303 ? 11.464 -67.940 -17.123 1.00 39.91 303 GLY A CA 1
ATOM 2333 C C . GLY A 1 303 ? 11.893 -69.137 -16.267 1.00 39.91 303 GLY A C 1
ATOM 2334 O O . GLY A 1 303 ? 13.009 -69.174 -15.771 1.00 39.91 303 GLY A O 1
ATOM 2335 N N . LEU A 1 304 ? 10.991 -70.120 -16.178 1.00 45.00 304 LEU A N 1
ATOM 2336 C CA . LEU A 1 304 ? 11.217 -71.570 -16.046 1.00 45.00 304 LEU A CA 1
ATOM 2337 C C . LEU A 1 304 ? 11.901 -72.190 -14.803 1.00 45.00 304 LEU A C 1
ATOM 2339 O O . LEU A 1 304 ? 13.117 -72.236 -14.658 1.00 45.00 304 LEU A O 1
ATOM 2343 N N . LEU A 1 305 ? 11.049 -72.872 -14.023 1.00 45.09 305 LEU A N 1
ATOM 2344 C CA . LEU A 1 305 ? 11.168 -74.265 -13.552 1.00 45.09 305 LEU A CA 1
ATOM 2345 C C . LEU A 1 305 ? 12.444 -75.048 -13.936 1.00 45.09 305 LEU A C 1
ATOM 2347 O O . LEU A 1 305 ? 12.650 -75.365 -15.108 1.00 45.09 305 LEU A O 1
ATOM 2351 N N . LYS A 1 306 ? 13.124 -75.595 -12.917 1.00 43.25 306 LYS A N 1
ATOM 2352 C CA . LYS A 1 306 ? 13.459 -77.031 -12.876 1.00 43.25 306 LYS A CA 1
ATOM 2353 C C . LYS A 1 306 ? 13.636 -77.548 -11.446 1.00 43.25 306 LYS A C 1
ATOM 2355 O O . LYS A 1 306 ? 14.562 -77.195 -10.728 1.00 43.25 306 LYS A O 1
ATOM 2360 N N . THR A 1 307 ? 12.710 -78.427 -11.087 1.00 45.34 307 THR A N 1
ATOM 2361 C CA . THR A 1 307 ? 12.737 -79.393 -9.990 1.00 45.34 307 THR A CA 1
ATOM 2362 C C . THR A 1 307 ? 13.932 -80.338 -10.116 1.00 45.34 307 THR A C 1
ATOM 2364 O O . THR A 1 307 ? 14.073 -80.973 -11.158 1.00 45.34 307 THR A O 1
ATOM 2367 N N . VAL A 1 308 ? 14.707 -80.520 -9.042 1.00 47.84 308 VAL A N 1
ATOM 2368 C CA . VAL A 1 308 ? 15.391 -81.787 -8.725 1.00 47.84 308 VAL A CA 1
ATOM 2369 C C . VAL A 1 308 ? 15.348 -81.985 -7.206 1.00 47.84 308 VAL A C 1
ATOM 2371 O O . VAL A 1 308 ? 15.875 -81.182 -6.442 1.00 47.84 308 VAL A O 1
ATOM 2374 N N . GLN A 1 309 ? 14.665 -83.051 -6.790 1.00 50.12 309 GLN A N 1
ATOM 2375 C CA . GLN A 1 309 ? 14.750 -83.664 -5.465 1.00 50.12 309 GLN A CA 1
ATOM 2376 C C . GLN A 1 309 ? 16.107 -84.376 -5.320 1.00 50.12 309 GLN A C 1
ATOM 2378 O O . GLN A 1 309 ? 16.523 -85.021 -6.276 1.00 50.12 309 GLN A O 1
ATOM 2383 N N . SER A 1 310 ? 16.727 -84.380 -4.135 1.00 44.16 310 SER A N 1
ATOM 2384 C CA . SER A 1 310 ? 16.773 -85.576 -3.266 1.00 44.16 310 SER A CA 1
ATOM 2385 C C . SER A 1 310 ? 17.662 -85.390 -2.020 1.00 44.16 310 SER A C 1
ATOM 2387 O O . SER A 1 310 ? 18.721 -84.779 -2.089 1.00 44.16 310 SER A O 1
ATOM 2389 N N . THR A 1 311 ? 17.210 -86.029 -0.926 1.00 44.56 311 THR A N 1
ATOM 2390 C CA . THR A 1 311 ? 17.966 -86.741 0.143 1.00 44.56 311 THR A CA 1
ATOM 2391 C C . THR A 1 311 ? 19.002 -85.963 0.976 1.00 44.56 311 THR A C 1
ATOM 2393 O O . THR A 1 311 ? 19.994 -85.507 0.432 1.00 44.56 311 THR A O 1
ATOM 2396 N N . GLN A 1 312 ? 18.805 -85.722 2.282 1.00 46.81 312 GLN A N 1
ATOM 2397 C CA . GLN A 1 312 ? 18.793 -86.644 3.450 1.00 46.81 312 GLN A CA 1
ATOM 2398 C C . GLN A 1 312 ? 20.145 -86.659 4.203 1.00 46.81 312 GLN A C 1
ATOM 2400 O O . GLN A 1 312 ? 21.191 -86.643 3.566 1.00 46.81 312 GLN A O 1
ATOM 2405 N N . ALA A 1 313 ? 20.042 -86.795 5.538 1.00 47.56 313 ALA A N 1
ATOM 2406 C CA . ALA A 1 313 ? 21.050 -86.988 6.601 1.00 47.56 313 ALA A CA 1
ATOM 2407 C C . ALA A 1 313 ? 21.525 -85.677 7.265 1.00 47.56 313 ALA A C 1
ATOM 2409 O O . ALA A 1 313 ? 22.110 -84.827 6.607 1.00 47.56 313 ALA A O 1
ATOM 2410 N N . ASP A 1 314 ? 21.072 -85.347 8.478 1.00 52.09 314 ASP A N 1
ATOM 2411 C CA . ASP A 1 314 ? 21.353 -85.928 9.814 1.00 52.09 314 ASP A CA 1
ATOM 2412 C C . ASP A 1 314 ? 22.652 -85.395 10.448 1.00 52.09 314 ASP A C 1
ATOM 2414 O O . ASP A 1 314 ? 23.727 -85.497 9.857 1.00 52.09 314 ASP A O 1
ATOM 2418 N N . ILE A 1 315 ? 22.483 -84.969 11.714 1.00 48.53 315 ILE A N 1
ATOM 2419 C CA . ILE A 1 315 ? 23.426 -84.481 12.749 1.00 48.53 315 ILE A CA 1
ATOM 2420 C C . ILE A 1 315 ? 23.711 -82.974 12.744 1.00 48.53 315 ILE A C 1
ATOM 2422 O O . ILE A 1 315 ? 24.443 -82.477 11.863 1.00 48.53 315 ILE A O 1
#

Secondary structure (DSSP, 8-state):
--TT-EEEE-TTT--EEEEE---TTSEEEEEPPPHHHHHHHHT--S---SS-SS--TTSPEEE-EEESSPTT--S-HHHHHHSPPEEEEEEETTEEEEEETTSEEEEETTHHHHHTT---S-EEEEE--TT----TTS----EEEETTEEEEEETTEEEEEEB-TTSPBPP--SS--GGGGG---EEEEE-SS-TTSS-----EEE-SSEEEEEEEEE-PPP---PPP---------------S--SSHHHHHHHHHHHHHHH-PPTT----EEEEEEEEEE-S---PPPP---PPPPP----------------

Sequence (315 aa):
MGRRGIQFYDTQSSESLGILKPGAEVSQYHILLPDSALAVLQDRPTDFSSPPDEPRDDRLVPLTVMAGPLPGDNDSATAIFEGEEWVTCTLDGNLFVGLSSAGSLYICPDWRQALQGQDQHSAMVKCDMGNSTFESDKSLFGLSVKNHRIMFDVCQWMYVVALDSEDRVQRPSTPFTASALRFRPSYAYPMCAPSFVADPVSEFALFDDCVMSTCSVGTLPSRPARPNPTVGDQADGEANDPADVGFEEEAQEQVDNYWSEVYGYEPGYEYRSATKMLRILSFAPQIVPPHLPLEEAPSSSSGLLKTVQSTQADI

pLDDT: mean 70.25, std 19.71, range [36.94, 97.19]

Foldseek 3Di:
DWLQAAWDADPPPRDTLAGFFDALPAWEKEKEDDPLQVVQVVPDPPDPPPPDPDDDPSFWAFIDIGTDYDPPPPDRSHVVGNGWTWDDWDDDPQWIWTATLQRKIWIFLGVSCSRVVNGDQIHIYYYCLDPDDRPSPQDDWDWEDDDQWIWTDDNQKIKIFGAFPSSHRDDPDDDDDPVVVGDQIITMGGDDDDSQADRFPWDWYDDPWKIKIWTFDFDDPDPPPPPDPPDDDDDDDDDDDDDDDPDVVVVVVVVQVVCCVVRVDDPDDPTDRDRRDIDIGTPDDPPPPPDDPDDDDDDDDDDDDDDDDDDDDDD

Radius of gyration: 31.09 Å; chains: 1; bounding box: 49×134×73 Å

Organism: NCBI:txid329885